Protein AF-0000000084823663 (afdb_homodimer)

Nearest PDB structures (foldseek):
  3p9w-assembly4_G  TM=9.740E-01  e=4.178E-11  Homo sapiens
  1wq9-assembly1_B  TM=9.070E-01  e=2.279E-10  Daboia russelii russelii
  1wq8-assembly1_A  TM=9.534E-01  e=4.905E-10  Vipera aspis aspis
  2gnn-assembly1_B  TM=9.114E-01  e=4.380E-09  Orf virus (strain NZ2)
  2c7w-assembly1_B  TM=8.909E-01  e=8.447E-09  Homo sapiens

Organism: Latimeria chalumnae (NCBI:txid7897)

pLDDT: mean 73.49, std 30.55, range [20.86, 98.94]

Solvent-accessible surface area (backbone atoms only — not comparable to full-atom values): 17070 Å² total; per-residue (Å²): 116,43,48,46,67,59,42,40,64,63,12,37,48,31,55,35,70,39,68,41,52,46,58,75,78,40,61,86,55,69,88,52,48,49,42,56,42,27,36,60,34,34,35,49,40,52,28,43,99,40,88,60,32,38,48,36,66,75,38,70,44,78,46,43,35,35,34,32,40,36,33,78,90,68,74,44,76,41,82,40,80,44,79,45,75,28,29,75,34,42,45,70,41,74,54,77,72,67,67,73,66,71,75,64,66,70,73,75,82,67,76,70,77,64,68,84,71,74,77,76,76,76,80,76,72,83,78,76,81,74,87,82,79,82,79,87,88,75,92,134,117,43,50,45,70,58,41,39,66,62,12,39,48,32,54,35,69,38,66,41,52,46,56,76,77,41,60,86,54,69,88,50,49,49,42,56,42,26,35,60,34,34,35,48,40,49,29,42,97,39,89,60,32,39,48,37,65,76,37,70,47,80,45,44,36,35,34,33,39,37,34,79,89,68,74,42,76,40,80,38,79,44,81,43,76,29,30,74,34,42,45,71,40,74,55,77,74,69,69,73,69,74,76,66,70,72,76,78,84,72,80,79,72,71,76,83,75,77,80,80,78,80,86,78,83,81,82,82,75,87,91,83,86,82,83,72,88,93,88,137

InterPro domains:
  IPR000072 PDGF/VEGF domain [PF00341] (13-92)
  IPR000072 PDGF/VEGF domain [PS50278] (1-97)
  IPR000072 PDGF/VEGF domain [SM00141] (11-94)
  IPR000072 PDGF/VEGF domain [cd00135] (11-95)
  IPR029034 Cystine-knot cytokine [G3DSA:2.10.90.10] (1-111)
  IPR029034 Cystine-knot cytokine [SSF57501] (1-96)
  IPR050507 Platelet-derived/Vascular endothelial growth factor [PTHR12025] (1-118)

Structure (mmCIF, N/CA/C/O backbone):
data_AF-0000000084823663-model_v1
#
loop_
_entity.id
_entity.type
_entity.pdbx_description
1 polymer 'Platelet-derived growth factor (PDGF) family profile domain-containing protein'
#
loop_
_atom_site.group_PDB
_atom_site.id
_atom_site.type_symbol
_atom_site.label_atom_id
_atom_site.label_alt_id
_atom_site.label_comp_id
_atom_site.label_asym_id
_atom_site.label_entity_id
_atom_site.label_seq_id
_atom_site.pdbx_PDB_ins_code
_atom_site.Cartn_x
_atom_site.Cartn_y
_atom_site.Cartn_z
_atom_site.occupancy
_atom_site.B_iso_or_equiv
_atom_site.auth_seq_id
_atom_site.auth_comp_id
_atom_site.auth_asym_id
_atom_site.auth_atom_id
_atom_site.pdbx_PDB_model_num
ATOM 1 N N . VAL A 1 1 ? 14.109 17.234 10.789 1 97.62 1 VAL A N 1
ATOM 2 C CA . VAL A 1 1 ? 12.797 17.5 10.203 1 97.62 1 VAL A CA 1
ATOM 3 C C . VAL A 1 1 ? 12.898 17.453 8.68 1 97.62 1 VAL A C 1
ATOM 5 O O . VAL A 1 1 ? 13.797 18.062 8.094 1 97.62 1 VAL A O 1
ATOM 8 N N . MET A 1 2 ? 12.102 16.703 8.078 1 98.31 2 MET A N 1
ATOM 9 C CA . MET A 1 2 ? 12.078 16.656 6.617 1 98.31 2 MET A CA 1
ATOM 10 C C . MET A 1 2 ? 11.367 17.891 6.059 1 98.31 2 MET A C 1
ATOM 12 O O . MET A 1 2 ? 10.195 18.125 6.363 1 98.31 2 MET A O 1
ATOM 16 N N . PRO A 1 3 ? 12.031 18.703 5.273 1 98.56 3 PRO A N 1
ATOM 17 C CA . PRO A 1 3 ? 11.414 19.922 4.762 1 98.56 3 PRO A CA 1
ATOM 18 C C . PRO A 1 3 ? 10.25 19.641 3.812 1 98.56 3 PRO A C 1
ATOM 20 O O . PRO A 1 3 ? 10.164 18.562 3.232 1 98.56 3 PRO A O 1
ATOM 23 N N . PHE A 1 4 ? 9.5 20.656 3.635 1 98 4 PHE A N 1
ATOM 24 C CA . PHE A 1 4 ? 8.273 20.547 2.861 1 98 4 PHE A CA 1
ATOM 25 C C . PHE A 1 4 ? 8.562 20.047 1.454 1 98 4 PHE A C 1
ATOM 27 O O . PHE A 1 4 ? 7.859 19.156 0.954 1 98 4 PHE A O 1
ATOM 34 N N . GLU A 1 5 ? 9.508 20.562 0.805 1 98.19 5 GLU A N 1
ATOM 35 C CA . GLU A 1 5 ? 9.805 20.188 -0.575 1 98.19 5 GLU A CA 1
ATOM 36 C C . GLU A 1 5 ? 10.133 18.703 -0.684 1 98.19 5 GLU A C 1
ATOM 38 O O . GLU A 1 5 ? 9.703 18.031 -1.622 1 98.19 5 GLU A O 1
ATOM 43 N N . GLU A 1 6 ? 10.906 18.234 0.242 1 98.75 6 GLU A N 1
ATOM 44 C CA . GLU A 1 6 ? 11.258 16.812 0.249 1 98.75 6 GLU A CA 1
ATOM 45 C C . GLU A 1 6 ? 10.031 15.945 0.508 1 98.75 6 GLU A C 1
ATOM 47 O O . GLU A 1 6 ? 9.852 14.906 -0.136 1 98.75 6 GLU A O 1
ATOM 52 N N . VAL A 1 7 ? 9.227 16.375 1.473 1 98.81 7 VAL A N 1
ATOM 53 C CA . VAL A 1 7 ? 7.996 15.656 1.768 1 98.81 7 VAL A CA 1
ATOM 54 C C . VAL A 1 7 ? 7.129 15.578 0.514 1 98.81 7 VAL A C 1
ATOM 56 O O . VAL A 1 7 ? 6.625 14.508 0.162 1 98.81 7 VAL A O 1
ATOM 59 N N . TRP A 1 8 ? 6.992 16.688 -0.183 1 98.38 8 TRP A N 1
ATOM 60 C CA . TRP A 1 8 ? 6.18 16.766 -1.394 1 98.38 8 TRP A CA 1
ATOM 61 C C . TRP A 1 8 ? 6.723 15.836 -2.477 1 98.38 8 TRP A C 1
ATOM 63 O O . TRP A 1 8 ? 5.98 15.039 -3.053 1 98.38 8 TRP A O 1
ATOM 73 N N . ASN A 1 9 ? 7.945 15.883 -2.689 1 98.62 9 ASN A N 1
ATOM 74 C CA . ASN A 1 9 ? 8.578 15.109 -3.758 1 98.62 9 ASN A CA 1
ATOM 75 C C . ASN A 1 9 ? 8.469 13.609 -3.51 1 98.62 9 ASN A C 1
ATOM 77 O O . ASN A 1 9 ? 8.258 12.836 -4.441 1 98.62 9 ASN A O 1
ATOM 81 N N . ARG A 1 10 ? 8.57 13.242 -2.318 1 98.75 10 ARG A N 1
ATOM 82 C CA . ARG A 1 10 ? 8.57 11.8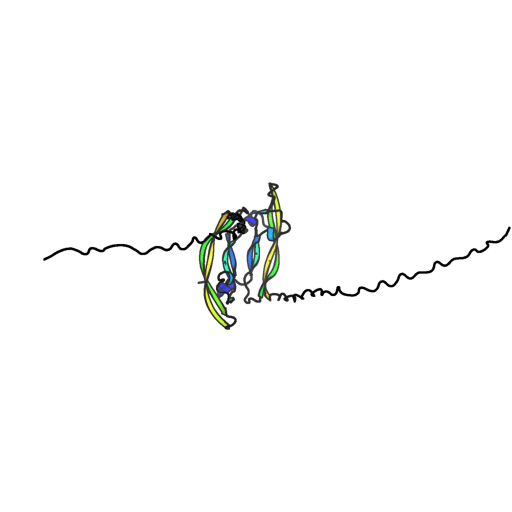2 -1.981 1 98.75 10 ARG A CA 1
ATOM 83 C C . ARG A 1 10 ? 7.164 11.242 -2.027 1 98.75 10 ARG A C 1
ATOM 85 O O . ARG A 1 10 ? 6.988 10.023 -2.107 1 98.75 10 ARG A O 1
ATOM 92 N N . SER A 1 11 ? 6.211 12.117 -1.926 1 98.88 11 SER A N 1
ATOM 93 C CA . SER A 1 11 ? 4.867 11.578 -1.754 1 98.88 11 SER A CA 1
ATOM 94 C C . SER A 1 11 ? 4.031 11.758 -3.018 1 98.88 11 SER A C 1
ATOM 96 O O . SER A 1 11 ? 2.941 11.195 -3.133 1 98.88 11 SER A O 1
ATOM 98 N N . TYR A 1 12 ? 4.59 12.414 -3.982 1 98.81 12 TYR A N 1
ATOM 99 C CA . TYR A 1 12 ? 3.838 12.727 -5.191 1 98.81 12 TYR A CA 1
ATOM 100 C C . TYR A 1 12 ? 3.594 11.477 -6.027 1 98.81 12 TYR A C 1
ATOM 102 O O . TYR A 1 12 ? 4.41 10.555 -6.027 1 98.81 12 TYR A O 1
ATOM 110 N N . CYS A 1 13 ? 2.506 11.469 -6.688 1 98.88 13 CYS A N 1
ATOM 111 C CA . CYS A 1 13 ? 2.027 10.406 -7.57 1 98.88 13 CYS A CA 1
ATOM 112 C C . CYS A 1 13 ? 3.162 9.867 -8.43 1 98.88 13 CYS A C 1
ATOM 114 O O . CYS A 1 13 ? 3.76 10.602 -9.219 1 98.88 13 CYS A O 1
ATOM 116 N N . ARG A 1 14 ? 3.4 8.523 -8.258 1 98.75 14 ARG A N 1
ATOM 117 C CA . ARG A 1 14 ? 4.445 7.863 -9.031 1 98.75 14 ARG A CA 1
ATOM 118 C C . ARG A 1 14 ? 4.305 6.348 -8.953 1 98.75 14 ARG A C 1
ATOM 120 O O . ARG A 1 14 ? 3.562 5.828 -8.117 1 98.75 14 ARG A O 1
ATOM 127 N N . SER A 1 15 ? 4.992 5.688 -9.836 1 98.81 15 SER A N 1
ATOM 128 C CA . SER A 1 15 ? 5.082 4.234 -9.75 1 98.81 15 SER A CA 1
ATOM 129 C C . SER A 1 15 ? 5.98 3.799 -8.594 1 98.81 15 SER A C 1
ATOM 131 O O . SER A 1 15 ? 7.148 4.188 -8.531 1 98.81 15 SER A O 1
ATOM 133 N N . ILE A 1 16 ? 5.457 3.059 -7.676 1 98.69 16 ILE A N 1
ATOM 134 C CA . ILE A 1 16 ? 6.223 2.666 -6.496 1 98.69 16 ILE A CA 1
ATOM 135 C C . ILE A 1 16 ? 6.051 1.171 -6.242 1 98.69 16 ILE A C 1
ATOM 137 O O . ILE A 1 16 ? 5.023 0.588 -6.605 1 98.69 16 ILE A O 1
ATOM 141 N N . GLU A 1 17 ? 7.082 0.587 -5.68 1 98.75 17 GLU A N 1
ATOM 142 C CA . GLU A 1 17 ? 6.977 -0.817 -5.293 1 98.75 17 GLU A CA 1
ATOM 143 C C . GLU A 1 17 ? 5.824 -1.036 -4.316 1 98.75 17 GLU A C 1
ATOM 145 O O . GLU A 1 17 ? 5.742 -0.357 -3.289 1 98.75 17 GLU A O 1
ATOM 150 N N . THR A 1 18 ? 4.98 -1.947 -4.652 1 98.75 18 THR A N 1
ATOM 151 C CA . THR A 1 18 ? 3.797 -2.262 -3.859 1 98.75 18 THR A CA 1
ATOM 152 C C . THR A 1 18 ? 3.617 -3.773 -3.732 1 98.75 18 THR A C 1
ATOM 154 O O . THR A 1 18 ? 3.734 -4.504 -4.719 1 98.75 18 THR A O 1
ATOM 157 N N . LEU A 1 19 ? 3.447 -4.203 -2.523 1 98.75 19 LEU A N 1
ATOM 158 C CA . LEU A 1 19 ? 3.172 -5.621 -2.316 1 98.75 19 LEU A CA 1
ATOM 159 C C . LEU A 1 19 ? 1.692 -5.922 -2.523 1 98.75 19 LEU A C 1
ATOM 161 O O . LEU A 1 19 ? 0.832 -5.273 -1.926 1 98.75 19 LEU A O 1
ATOM 165 N N . VAL A 1 20 ? 1.421 -6.91 -3.422 1 98.12 20 VAL A N 1
ATOM 166 C CA . VAL A 1 20 ? 0.053 -7.191 -3.848 1 98.12 20 VAL A CA 1
ATOM 167 C C . VAL A 1 20 ? -0.281 -8.656 -3.588 1 98.12 20 VAL A C 1
ATOM 169 O O . VAL A 1 20 ? 0.487 -9.547 -3.955 1 98.12 20 VAL A O 1
ATOM 172 N N . GLU A 1 21 ? -1.471 -8.898 -3.004 1 96.31 21 GLU A N 1
ATOM 173 C CA . GLU A 1 21 ? -1.907 -10.273 -2.781 1 96.31 21 GLU A CA 1
ATOM 174 C C . GLU A 1 21 ? -2.199 -10.977 -4.102 1 96.31 21 GLU A C 1
ATOM 176 O O . GLU A 1 21 ? -2.92 -10.445 -4.949 1 96.31 21 GLU A O 1
ATOM 181 N N . VAL A 1 22 ? -1.732 -12.195 -4.215 1 95.81 22 VAL A N 1
ATOM 182 C CA . VAL A 1 22 ? -1.919 -12.945 -5.457 1 95.81 22 VAL A CA 1
ATOM 183 C C . VAL A 1 22 ? -3.402 -13.242 -5.664 1 95.81 22 VAL A C 1
ATOM 185 O O . VAL A 1 22 ? -3.928 -13.078 -6.766 1 95.81 22 VAL A O 1
ATOM 188 N N . THR A 1 23 ? -4.035 -13.664 -4.574 1 92.19 23 THR A N 1
ATOM 189 C CA . THR A 1 23 ? -5.438 -14.047 -4.664 1 92.19 23 THR A CA 1
ATOM 190 C C . THR A 1 23 ? -6.297 -12.852 -5.09 1 92.19 23 THR A C 1
ATOM 192 O O . THR A 1 23 ? -7.348 -13.031 -5.711 1 92.19 23 THR A O 1
ATOM 195 N N . GLY A 1 24 ? -5.898 -11.68 -4.711 1 92.81 24 GLY A N 1
ATOM 196 C CA . GLY A 1 24 ? -6.605 -10.484 -5.148 1 92.81 24 GLY A CA 1
ATOM 197 C C . GLY A 1 24 ? -6.477 -10.227 -6.637 1 92.81 24 GLY A C 1
ATOM 198 O O . GLY A 1 24 ? -7.367 -9.625 -7.246 1 92.81 24 GLY A O 1
ATOM 199 N N . GLU A 1 25 ? -5.402 -10.633 -7.211 1 94.5 25 GLU A N 1
ATOM 200 C CA . GLU A 1 25 ? -5.148 -10.461 -8.641 1 94.5 25 GLU A CA 1
ATOM 201 C C . GLU A 1 25 ? -5.832 -11.547 -9.461 1 94.5 25 GLU A C 1
ATOM 203 O O . GLU A 1 25 ? -6.062 -11.383 -10.656 1 94.5 25 GLU A O 1
ATOM 208 N N . TYR A 1 26 ? -6.152 -12.617 -8.766 1 91.69 26 TYR A N 1
ATOM 209 C CA . TYR A 1 26 ? -6.789 -13.766 -9.406 1 91.69 26 TYR A CA 1
ATOM 210 C C . TYR A 1 26 ? -7.953 -14.281 -8.57 1 91.69 26 TYR A C 1
ATOM 212 O O . TYR A 1 26 ? -7.902 -15.398 -8.055 1 91.69 26 TYR A O 1
ATOM 220 N N . PRO A 1 27 ? -9.008 -13.531 -8.516 1 85.25 27 PRO A N 1
ATOM 221 C CA . PRO A 1 27 ? -10.109 -13.859 -7.609 1 85.25 27 PRO A CA 1
ATOM 222 C C . PRO A 1 27 ? -10.812 -15.164 -7.984 1 85.25 27 PRO A C 1
ATOM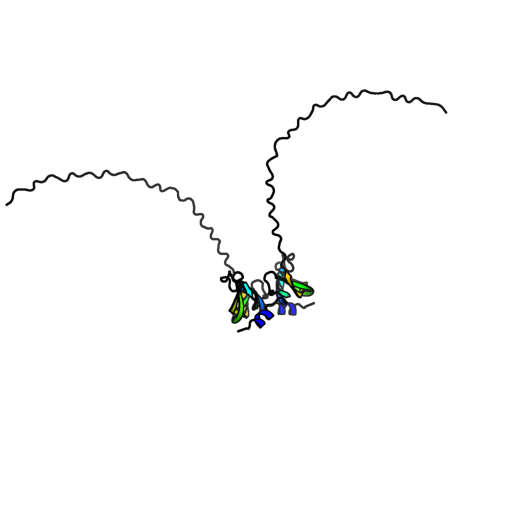 224 O O . PRO A 1 27 ? -11.422 -15.812 -7.125 1 85.25 27 PRO A O 1
ATOM 227 N N . ALA A 1 28 ? -10.875 -15.508 -9.117 1 76.88 28 ALA A N 1
ATOM 228 C CA . ALA A 1 28 ? -11.57 -16.719 -9.562 1 76.88 28 ALA A CA 1
ATOM 229 C C . ALA A 1 28 ? -10.828 -17.969 -9.117 1 76.88 28 ALA A C 1
ATOM 231 O O . ALA A 1 28 ? -11.398 -19.062 -9.094 1 76.88 28 ALA A O 1
ATOM 232 N N . GLU A 1 29 ? -9.68 -17.812 -8.719 1 64.06 29 GLU A N 1
ATOM 233 C CA . GLU A 1 29 ? -8.867 -18.953 -8.312 1 64.06 29 GLU A CA 1
ATOM 234 C C . GLU A 1 29 ? -9.031 -19.25 -6.824 1 64.06 29 GLU A C 1
ATOM 236 O O . GLU A 1 29 ? -8.078 -19.656 -6.152 1 64.06 29 GLU A O 1
ATOM 241 N N . SER A 1 30 ? -10.359 -19.188 -6.254 1 62.12 30 SER A N 1
ATOM 242 C CA . SER A 1 30 ? -10.742 -19.094 -4.852 1 62.12 30 SER A CA 1
ATOM 243 C C . SER A 1 30 ? -10.219 -20.281 -4.055 1 62.12 30 SER A C 1
ATOM 245 O O . SER A 1 30 ? -9.867 -20.156 -2.881 1 62.12 30 SER A O 1
ATOM 247 N N . ALA A 1 31 ? -10.047 -21.422 -4.738 1 64.62 31 ALA A N 1
ATOM 248 C CA . ALA A 1 31 ? -9.852 -22.562 -3.848 1 64.62 31 ALA A CA 1
ATOM 249 C C . ALA A 1 31 ? -8.367 -22.797 -3.562 1 64.62 31 ALA A C 1
ATOM 251 O O . ALA A 1 31 ? -8.008 -23.703 -2.812 1 64.62 31 ALA A O 1
ATOM 252 N N . HIS A 1 32 ? -7.52 -21.781 -3.994 1 75 32 HIS A N 1
ATOM 253 C CA . HIS A 1 32 ? -6.109 -22.141 -3.863 1 75 32 HIS A CA 1
ATOM 254 C C . HIS A 1 32 ? -5.34 -21.062 -3.109 1 75 32 HIS A C 1
ATOM 256 O O . HIS A 1 32 ? -5.727 -19.891 -3.117 1 75 32 HIS A O 1
ATOM 262 N N . VAL A 1 33 ? -4.367 -21.609 -2.348 1 87.56 33 VAL A N 1
ATOM 263 C CA . VAL A 1 33 ? -3.383 -20.75 -1.711 1 87.56 33 VAL A CA 1
ATOM 264 C C . VAL A 1 33 ? -2.123 -20.672 -2.572 1 87.56 33 VAL A C 1
ATOM 266 O O . VAL A 1 33 ? -1.772 -21.641 -3.25 1 87.56 33 VAL A O 1
ATOM 269 N N . PHE A 1 34 ? -1.466 -19.625 -2.578 1 92 34 PHE A N 1
ATOM 270 C CA . PHE A 1 34 ? -0.242 -19.453 -3.354 1 92 34 PHE A CA 1
ATOM 271 C C . PHE A 1 34 ? 0.943 -19.172 -2.439 1 92 34 PHE A C 1
ATOM 273 O O . PHE A 1 34 ? 0.779 -18.594 -1.359 1 92 34 PHE A O 1
ATOM 280 N N . SER A 1 35 ? 2.051 -19.688 -3.008 1 93.94 35 SER A N 1
ATOM 281 C CA . SER A 1 35 ? 3.318 -19.328 -2.383 1 93.94 35 SER A CA 1
ATOM 282 C C . SER A 1 35 ? 4.246 -18.625 -3.375 1 93.94 35 SER A C 1
ATOM 284 O O . SER A 1 35 ? 4.637 -19.219 -4.387 1 93.94 35 SER A O 1
ATOM 286 N N . PRO A 1 36 ? 4.82 -17.469 -3.006 1 96.75 36 PRO A N 1
ATOM 287 C CA . PRO A 1 36 ? 4.309 -16.609 -1.931 1 96.75 36 PRO A CA 1
ATOM 288 C C . PRO A 1 36 ? 2.863 -16.188 -2.156 1 96.75 36 PRO A C 1
ATOM 290 O O . PRO A 1 36 ? 2.332 -16.344 -3.258 1 96.75 36 PRO A O 1
ATOM 293 N N . SER A 1 37 ? 2.195 -15.703 -1.062 1 95.75 37 SER A N 1
ATOM 294 C CA . SER A 1 37 ? 0.799 -15.297 -1.17 1 95.75 37 SER A CA 1
ATOM 295 C C . SER A 1 37 ? 0.676 -13.883 -1.729 1 95.75 37 SER A C 1
ATOM 297 O O . SER A 1 37 ? -0.426 -13.43 -2.037 1 95.75 37 SER A O 1
ATOM 299 N N . CYS A 1 38 ? 1.779 -13.156 -1.79 1 98 38 CYS A N 1
ATOM 300 C CA . CYS A 1 38 ? 1.809 -11.82 -2.391 1 98 38 CYS A CA 1
ATOM 301 C C . CYS A 1 38 ? 3.008 -11.672 -3.316 1 98 38 CYS A C 1
ATOM 303 O O . CYS A 1 38 ? 3.902 -12.516 -3.328 1 98 38 CYS A O 1
ATOM 305 N N . VAL A 1 39 ? 2.992 -10.617 -4.129 1 98.75 39 VAL A N 1
ATOM 306 C CA . VAL A 1 39 ? 4.102 -10.336 -5.035 1 98.75 39 VAL A CA 1
ATOM 307 C C . VAL A 1 39 ? 4.414 -8.844 -5.02 1 98.75 39 VAL A C 1
ATOM 309 O O . VAL A 1 39 ? 3.557 -8.023 -4.68 1 98.75 39 VAL A O 1
ATOM 312 N N . SER A 1 40 ? 5.605 -8.531 -5.371 1 98.81 40 SER A N 1
ATOM 313 C CA . SER A 1 40 ? 6.062 -7.152 -5.48 1 98.81 40 SER A CA 1
ATOM 314 C C . SER A 1 40 ? 5.891 -6.621 -6.898 1 98.81 40 SER A C 1
ATOM 316 O O . SER A 1 40 ? 6.449 -7.18 -7.848 1 98.81 40 SER A O 1
ATOM 318 N N . LEU A 1 41 ? 5.129 -5.605 -7.016 1 98.88 41 LEU A N 1
ATOM 319 C CA . LEU A 1 41 ? 4.871 -4.984 -8.305 1 98.88 41 LEU A CA 1
ATOM 320 C C . LEU A 1 41 ? 5.039 -3.469 -8.219 1 98.88 41 LEU A C 1
ATOM 322 O O . LEU A 1 41 ? 4.848 -2.879 -7.156 1 98.88 41 LEU A O 1
ATOM 326 N N . ARG A 1 42 ? 5.395 -2.91 -9.305 1 98.88 42 ARG A N 1
ATOM 327 C CA . ARG A 1 42 ? 5.348 -1.453 -9.367 1 98.88 42 ARG A CA 1
ATOM 328 C C . ARG A 1 42 ? 3.947 -0.967 -9.734 1 98.88 42 ARG A C 1
ATOM 330 O O . ARG A 1 42 ? 3.406 -1.344 -10.773 1 98.88 42 ARG A O 1
ATOM 337 N N . ARG A 1 43 ? 3.35 -0.161 -8.852 1 98.88 43 ARG A N 1
ATOM 338 C CA . ARG A 1 43 ? 2.006 0.372 -9.047 1 98.88 43 ARG A CA 1
ATOM 339 C C . ARG A 1 43 ? 1.954 1.86 -8.711 1 98.88 43 ARG A C 1
ATOM 341 O O . ARG A 1 43 ? 2.664 2.328 -7.824 1 98.88 43 ARG A O 1
ATOM 348 N N . CYS A 1 44 ? 1.113 2.547 -9.461 1 98.94 44 CYS A N 1
ATOM 349 C CA . CYS A 1 44 ? 0.921 3.965 -9.18 1 98.94 44 CYS A CA 1
ATOM 350 C C . CYS A 1 44 ? 0.328 4.172 -7.789 1 98.94 44 CYS A C 1
ATOM 352 O O . CYS A 1 44 ? -0.688 3.562 -7.449 1 98.94 44 CYS A O 1
ATOM 354 N N . ASN A 1 45 ? 0.966 5.016 -7.02 1 98.62 45 ASN A N 1
ATOM 355 C CA . ASN A 1 45 ? 0.532 5.406 -5.684 1 98.62 45 ASN A CA 1
ATOM 356 C C . ASN A 1 45 ? 0.961 6.836 -5.352 1 98.62 45 ASN A C 1
ATOM 358 O O . ASN A 1 45 ? 1.605 7.5 -6.164 1 98.62 45 ASN A O 1
ATOM 362 N N . GLY A 1 46 ? 0.538 7.281 -4.188 1 98.56 46 GLY A N 1
ATOM 363 C CA . GLY A 1 46 ? 0.835 8.648 -3.781 1 98.56 46 GLY A CA 1
ATOM 364 C C . GLY A 1 46 ? -0.324 9.602 -4 1 98.56 46 GLY A C 1
ATOM 365 O O . GLY A 1 46 ? -1.459 9.164 -4.207 1 98.56 46 GLY A O 1
ATOM 366 N N . CYS A 1 47 ? 0.045 10.898 -3.814 1 98.38 47 CYS A N 1
ATOM 367 C CA . CYS A 1 47 ? -1.021 11.891 -3.871 1 98.38 47 CYS A CA 1
ATOM 368 C C . CYS A 1 47 ? -0.698 12.977 -4.891 1 98.38 47 CYS A C 1
ATOM 370 O O . CYS A 1 47 ? 0.436 13.078 -5.359 1 98.38 47 CYS A O 1
ATOM 372 N N . CYS A 1 48 ? -1.809 13.617 -5.27 1 97.94 48 CYS A N 1
ATOM 373 C CA . CYS A 1 48 ? -1.699 14.703 -6.23 1 97.94 48 CYS A CA 1
ATOM 374 C C . CYS A 1 48 ? -1.755 16.062 -5.531 1 97.94 48 CYS A C 1
ATOM 376 O O . CYS A 1 48 ? -1.877 16.125 -4.309 1 97.94 48 CYS A O 1
ATOM 378 N N . GLY A 1 49 ? -1.549 17.125 -6.227 1 94 49 GLY A N 1
ATOM 379 C CA . GLY A 1 49 ? -1.528 18.469 -5.648 1 94 49 GLY A CA 1
ATOM 380 C C . GLY A 1 49 ? -2.906 18.969 -5.273 1 94 49 GLY A C 1
ATOM 381 O O . GLY A 1 49 ? -3.033 19.938 -4.516 1 94 49 GLY A O 1
ATOM 382 N N . ASP A 1 50 ? -3.822 18.25 -5.801 1 88.75 50 ASP A N 1
ATOM 383 C CA . ASP A 1 50 ? -5.223 18.609 -5.594 1 88.75 50 ASP A CA 1
ATOM 384 C C . ASP A 1 50 ? -6.059 17.375 -5.258 1 88.75 50 ASP A C 1
ATOM 386 O O . ASP A 1 50 ? -5.902 16.328 -5.887 1 88.75 50 ASP A O 1
ATOM 390 N N . GLU A 1 51 ? -6.918 17.547 -4.277 1 87.12 51 GLU A N 1
ATOM 391 C CA . GLU A 1 51 ? -7.754 16.422 -3.867 1 87.12 51 GLU A CA 1
ATOM 392 C C . GLU A 1 51 ? -8.695 15.984 -4.992 1 87.12 51 GLU A C 1
ATOM 394 O O . GLU A 1 51 ? -9.203 14.867 -4.984 1 87.12 51 GLU A O 1
ATOM 399 N N . LYS A 1 52 ? -8.93 16.875 -5.898 1 92.19 52 LYS A N 1
ATOM 400 C CA . LYS A 1 52 ? -9.82 16.578 -7.016 1 92.19 52 LYS A CA 1
ATOM 401 C C . LYS A 1 52 ? -9.133 15.695 -8.047 1 92.19 52 LYS A C 1
ATOM 403 O O . LYS A 1 52 ? -9.773 15.211 -8.992 1 92.19 52 LYS A O 1
ATOM 408 N N . LEU A 1 53 ? -7.918 15.562 -7.848 1 96.88 53 LEU A N 1
ATOM 409 C CA . LEU A 1 53 ? -7.148 14.734 -8.773 1 96.88 53 LEU A CA 1
ATOM 410 C C . LEU A 1 53 ? -6.883 13.359 -8.18 1 96.88 53 LEU A C 1
ATOM 412 O O . LEU A 1 53 ? -6.859 13.195 -6.957 1 96.88 53 LEU A O 1
ATOM 416 N N . GLU A 1 54 ? -6.719 12.383 -9 1 97.75 54 GLU A N 1
ATOM 417 C CA . GLU A 1 54 ? -6.344 11.031 -8.594 1 97.75 54 GLU A CA 1
ATOM 418 C C . GLU A 1 54 ? -5.113 10.547 -9.359 1 97.75 54 GLU A C 1
ATOM 420 O O . GLU A 1 54 ? -4.918 10.906 -10.523 1 97.75 54 GLU A O 1
ATOM 425 N N . CYS A 1 55 ? -4.316 9.797 -8.695 1 98.69 55 CYS A N 1
ATOM 426 C CA . CYS A 1 55 ? -3.109 9.211 -9.266 1 98.69 55 CYS A CA 1
ATOM 427 C C . CYS A 1 55 ? -3.438 7.941 -10.047 1 98.69 55 CYS A C 1
ATOM 429 O O . CYS A 1 55 ? -3.9 6.957 -9.477 1 98.69 55 CYS A O 1
ATOM 431 N N . VAL A 1 56 ? -3.137 7.91 -11.398 1 98.62 56 VAL A N 1
ATOM 432 C CA . VAL A 1 56 ? -3.57 6.793 -12.227 1 98.62 56 VAL A CA 1
ATOM 433 C C . VAL A 1 56 ? -2.441 6.387 -13.172 1 98.62 56 VAL A C 1
ATOM 435 O O . VAL A 1 56 ? -1.576 7.199 -13.5 1 98.62 56 VAL A O 1
ATOM 438 N N . PRO A 1 57 ? -2.475 5.09 -13.633 1 98.62 57 PRO A N 1
ATOM 439 C CA . PRO A 1 57 ? -1.452 4.66 -14.586 1 98.62 57 PRO A CA 1
ATOM 440 C C . PRO A 1 57 ? -1.688 5.211 -15.992 1 98.62 57 PRO A C 1
ATOM 442 O O . PRO A 1 57 ? -2.836 5.312 -16.438 1 98.62 57 PRO A O 1
ATOM 445 N N . MET A 1 58 ? -0.671 5.57 -16.609 1 98.38 58 MET A N 1
ATOM 446 C CA . MET A 1 58 ? -0.711 5.984 -18.016 1 98.38 58 MET A CA 1
ATOM 447 C C . MET A 1 58 ? -0.226 4.863 -18.922 1 98.38 58 MET A C 1
ATOM 449 O O . MET A 1 58 ? -0.644 4.773 -20.078 1 98.38 58 MET A O 1
ATOM 453 N N . ARG A 1 59 ? 0.735 4.129 -18.453 1 98.5 59 ARG A N 1
ATOM 454 C CA . ARG A 1 59 ? 1.309 2.996 -19.188 1 98.5 59 ARG A CA 1
ATOM 455 C C . ARG A 1 59 ? 1.489 1.796 -18.266 1 98.5 59 ARG A C 1
ATOM 457 O O . ARG A 1 59 ? 1.854 1.951 -17.094 1 98.5 59 ARG A O 1
ATOM 464 N N . THR A 1 60 ? 1.164 0.723 -18.812 1 98.62 60 THR A N 1
ATOM 465 C CA . THR A 1 60 ? 1.323 -0.505 -18.031 1 98.62 60 THR A CA 1
ATOM 466 C C . THR A 1 60 ? 2.145 -1.53 -18.812 1 98.62 60 THR A C 1
ATOM 468 O O . THR A 1 60 ? 2.352 -1.38 -20.016 1 98.62 60 THR A O 1
ATOM 471 N N . ARG A 1 61 ? 2.705 -2.463 -18.141 1 98.56 61 ARG A N 1
ATOM 472 C CA . ARG A 1 61 ? 3.408 -3.596 -18.734 1 98.56 61 ARG A CA 1
ATOM 473 C C . ARG A 1 61 ? 3.125 -4.883 -17.969 1 98.56 61 ARG A C 1
ATOM 475 O O . ARG A 1 61 ? 2.818 -4.84 -16.766 1 98.56 61 ARG A O 1
ATOM 482 N N . SER A 1 62 ? 3.268 -5.992 -18.688 1 98.69 62 SER A N 1
ATOM 483 C CA . SER A 1 62 ? 3.057 -7.293 -18.062 1 98.69 62 SER A CA 1
ATOM 484 C C . SER A 1 62 ? 4.371 -7.902 -17.594 1 98.69 62 SER A C 1
ATOM 486 O O . SER A 1 62 ? 5.402 -7.75 -18.25 1 98.69 62 SER A O 1
ATOM 488 N N . VAL A 1 63 ? 4.312 -8.57 -16.5 1 98.69 63 VAL A N 1
ATOM 489 C CA . VAL A 1 63 ? 5.441 -9.336 -15.977 1 98.69 63 VAL A CA 1
ATOM 490 C C . VAL A 1 63 ? 4.984 -10.75 -15.633 1 98.69 63 VAL A C 1
ATOM 492 O O . VAL A 1 63 ? 3.855 -10.953 -15.188 1 98.69 63 VAL A O 1
ATOM 495 N N . ILE A 1 64 ? 5.855 -11.672 -15.891 1 98.75 64 ILE A N 1
ATOM 496 C CA . ILE A 1 64 ? 5.543 -13.062 -15.57 1 98.75 64 ILE A CA 1
ATOM 497 C C . ILE A 1 64 ? 6.379 -13.523 -14.383 1 98.75 64 ILE A C 1
ATOM 499 O O . ILE A 1 64 ? 7.586 -13.281 -14.328 1 98.75 64 ILE A O 1
ATOM 503 N N . MET A 1 65 ? 5.746 -14.164 -13.438 1 98.62 65 MET A N 1
ATOM 504 C CA . MET A 1 65 ? 6.402 -14.602 -12.211 1 98.62 65 MET A CA 1
ATOM 505 C C . MET A 1 65 ? 6.082 -16.062 -11.914 1 98.62 65 MET A C 1
ATOM 507 O O . MET A 1 65 ? 4.98 -16.531 -12.211 1 98.62 65 MET A O 1
ATOM 511 N N . GLN A 1 66 ? 7.109 -16.734 -11.359 1 98.38 66 GLN A N 1
ATOM 512 C CA . GLN A 1 66 ? 6.883 -18.109 -10.906 1 98.38 66 GLN A CA 1
ATOM 513 C C . GLN A 1 66 ? 6.344 -18.125 -9.484 1 98.38 66 GLN A C 1
ATOM 515 O O . GLN A 1 66 ? 6.898 -17.484 -8.594 1 98.38 66 GLN A O 1
ATOM 520 N N . VAL A 1 67 ? 5.297 -18.922 -9.336 1 96.5 67 VAL A N 1
ATOM 521 C CA . VAL A 1 67 ? 4.723 -19.141 -8.008 1 96.5 67 VAL A CA 1
ATOM 522 C C . VAL A 1 67 ? 4.395 -20.609 -7.828 1 96.5 67 VAL A C 1
ATOM 524 O O . VAL A 1 67 ? 4.465 -21.391 -8.781 1 96.5 67 VAL A O 1
ATOM 527 N N . ILE A 1 68 ? 4.137 -21 -6.555 1 93.88 68 ILE A N 1
ATOM 528 C CA . ILE A 1 68 ? 3.707 -22.359 -6.254 1 93.88 68 ILE A CA 1
ATOM 529 C C . ILE A 1 68 ? 2.248 -22.359 -5.809 1 93.88 68 ILE A C 1
ATOM 531 O O . ILE A 1 68 ? 1.88 -21.625 -4.883 1 93.88 68 ILE A O 1
ATOM 535 N N . ARG A 1 69 ? 1.489 -23.078 -6.539 1 90.69 69 ARG A N 1
ATOM 536 C CA . ARG A 1 69 ? 0.112 -23.312 -6.117 1 90.69 69 ARG A CA 1
ATOM 537 C C . ARG A 1 69 ? 0.032 -24.469 -5.121 1 90.69 69 ARG A C 1
ATOM 539 O O . ARG A 1 69 ? 0.571 -25.547 -5.367 1 90.69 69 ARG A O 1
ATOM 546 N N . ILE A 1 70 ? -0.609 -24.109 -4.035 1 86 70 ILE A N 1
ATOM 547 C CA . ILE A 1 70 ? -0.708 -25.109 -2.99 1 86 70 ILE A CA 1
ATOM 548 C C . ILE A 1 70 ? -2.168 -25.531 -2.805 1 86 70 ILE A C 1
ATOM 550 O O . ILE A 1 70 ? -3.043 -24.672 -2.641 1 86 70 ILE A O 1
ATOM 554 N N . SER A 1 71 ? -2.438 -26.75 -3.033 1 79.25 71 SER A N 1
ATOM 555 C CA . SER A 1 71 ? -3.738 -27.328 -2.689 1 79.25 71 SER A CA 1
ATOM 556 C C . SER A 1 71 ? -3.711 -27.969 -1.309 1 79.25 71 SER A C 1
ATOM 558 O O . SER A 1 71 ? -3.123 -29.031 -1.129 1 79.25 71 SER A O 1
ATOM 560 N N . PRO A 1 72 ? -4.211 -27.266 -0.401 1 68.75 72 PRO A N 1
ATOM 561 C CA . PRO A 1 72 ? -4.102 -27.812 0.954 1 68.75 72 PRO A CA 1
ATOM 562 C C . PRO A 1 72 ? -4.727 -29.203 1.083 1 68.75 72 PRO A C 1
ATOM 564 O O . PRO A 1 72 ? -4.203 -30.047 1.803 1 68.75 72 PRO A O 1
ATOM 567 N N . THR A 1 73 ? -5.723 -29.328 0.5 1 67.69 73 THR A N 1
ATOM 568 C CA . THR A 1 73 ? -6.43 -30.594 0.628 1 67.69 73 THR A CA 1
ATOM 569 C C . THR A 1 73 ? -5.668 -31.703 -0.071 1 67.69 73 THR A C 1
ATOM 571 O O . THR A 1 73 ? -5.605 -32.844 0.43 1 67.69 73 THR A O 1
ATOM 574 N N . GLU A 1 74 ? -5.055 -31.328 -1.059 1 65.25 74 GLU A N 1
ATOM 575 C CA . GLU A 1 74 ? -4.465 -32.375 -1.885 1 65.25 74 GLU A CA 1
ATOM 576 C C . GLU A 1 74 ? -2.973 -32.531 -1.604 1 65.25 74 GLU A C 1
ATOM 578 O O . GLU A 1 74 ? -2.357 -33.5 -2.014 1 65.25 74 GLU A O 1
ATOM 583 N N . GLU A 1 75 ? -2.459 -31.703 -0.783 1 66.88 75 GLU A N 1
ATOM 584 C CA . GLU A 1 75 ? -1.026 -31.703 -0.498 1 66.88 75 GLU A CA 1
ATOM 585 C C . GLU A 1 75 ? -0.208 -31.703 -1.786 1 66.88 75 GLU A C 1
ATOM 587 O O . GLU A 1 75 ? 0.76 -32.438 -1.917 1 66.88 75 GLU A O 1
ATOM 592 N N . VAL A 1 76 ? -0.82 -31.266 -2.803 1 72.44 76 VAL A N 1
ATOM 593 C CA . VAL A 1 76 ? -0.148 -31.156 -4.094 1 72.44 76 VAL A CA 1
ATOM 594 C C . VAL A 1 76 ? 0.326 -29.719 -4.309 1 72.44 76 VAL A C 1
ATOM 596 O O . VAL A 1 76 ? -0.38 -28.766 -3.965 1 72.44 76 VAL A O 1
ATOM 599 N N . THR A 1 77 ? 1.593 -29.656 -4.617 1 80.81 77 THR A N 1
ATOM 600 C CA . THR A 1 77 ? 2.164 -28.359 -4.996 1 80.81 77 THR A CA 1
ATOM 601 C C . THR A 1 77 ? 2.461 -28.328 -6.492 1 80.81 77 THR A C 1
ATOM 603 O O . THR A 1 77 ? 2.836 -29.344 -7.082 1 80.81 77 THR A O 1
ATOM 606 N N . GLN A 1 78 ? 1.997 -27.219 -7.141 1 88.31 78 GLN A N 1
ATOM 607 C CA . GLN A 1 78 ? 2.273 -27.016 -8.562 1 88.31 78 GLN A CA 1
ATOM 608 C C . GLN A 1 78 ? 2.951 -25.672 -8.805 1 88.31 78 GLN A C 1
ATOM 610 O O . GLN A 1 78 ? 2.471 -24.641 -8.344 1 88.31 78 GLN A O 1
ATOM 615 N N . GLN A 1 79 ? 4.086 -25.797 -9.461 1 92.69 79 GLN A N 1
ATOM 616 C CA . GLN A 1 79 ? 4.723 -24.562 -9.898 1 92.69 79 GLN A CA 1
ATOM 617 C C . GLN A 1 79 ? 3.957 -23.922 -11.055 1 92.69 79 GLN A C 1
ATOM 619 O O . GLN A 1 79 ? 3.613 -24.609 -12.023 1 92.69 79 GLN A O 1
ATOM 624 N N . GLU A 1 80 ? 3.688 -22.672 -10.883 1 93.19 80 GLU A N 1
ATOM 625 C CA . GLU A 1 80 ? 2.898 -21.969 -11.891 1 93.19 80 GLU A CA 1
ATOM 626 C C . GLU A 1 80 ? 3.561 -20.656 -12.281 1 93.19 80 GLU A C 1
ATOM 628 O O . GLU A 1 80 ? 4.184 -19.984 -11.445 1 93.19 80 GLU A O 1
ATOM 633 N N . GLU A 1 81 ? 3.412 -20.375 -13.594 1 97 81 GLU A N 1
ATOM 634 C CA . GLU A 1 81 ? 3.801 -19.047 -14.078 1 97 81 GLU A CA 1
ATOM 635 C C . GLU A 1 81 ? 2.586 -18.125 -14.219 1 97 81 GLU A C 1
ATOM 637 O O . GLU A 1 81 ? 1.648 -18.438 -14.953 1 97 81 GLU A O 1
ATOM 642 N N . MET A 1 82 ? 2.604 -17.031 -13.523 1 96.25 82 MET A N 1
ATOM 643 C CA . MET A 1 82 ? 1.468 -16.109 -13.516 1 96.25 82 MET A CA 1
ATOM 644 C C . MET A 1 82 ? 1.859 -14.766 -14.102 1 96.25 82 MET 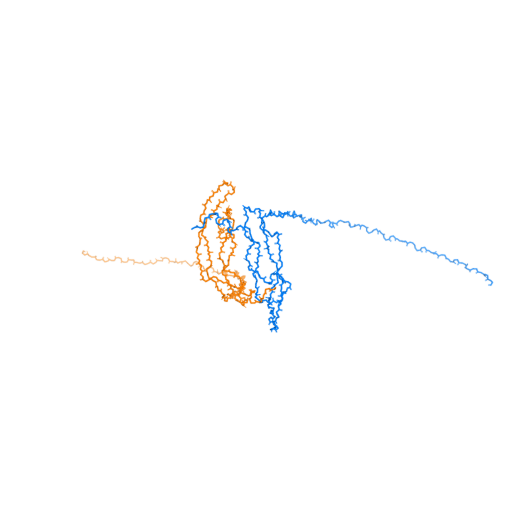A C 1
ATOM 646 O O . MET A 1 82 ? 3.008 -14.336 -13.969 1 96.25 82 MET A O 1
ATOM 650 N N . THR A 1 83 ? 0.86 -14.117 -14.719 1 98.19 83 THR A N 1
ATOM 651 C CA . THR A 1 83 ? 1.083 -12.805 -15.32 1 98.19 83 THR A CA 1
ATOM 652 C C . THR A 1 83 ? 0.511 -11.703 -14.43 1 98.19 83 THR A C 1
ATOM 654 O O . THR A 1 83 ? -0.629 -11.797 -13.977 1 98.19 83 THR A O 1
ATOM 657 N N . PHE A 1 84 ? 1.32 -10.695 -14.18 1 98.56 84 PHE A N 1
ATOM 658 C CA . PHE A 1 84 ? 0.881 -9.539 -13.406 1 98.56 84 PHE A CA 1
ATOM 659 C C . PHE A 1 84 ? 1.1 -8.25 -14.188 1 98.56 84 PHE A C 1
ATOM 661 O O . PHE A 1 84 ? 1.837 -8.234 -15.18 1 98.56 84 PHE A O 1
ATOM 668 N N . THR A 1 85 ? 0.44 -7.234 -13.711 1 98.69 85 THR A N 1
ATOM 669 C CA . THR A 1 85 ? 0.53 -5.938 -14.367 1 98.69 85 THR A CA 1
ATOM 670 C C . THR A 1 85 ? 1.334 -4.953 -13.523 1 98.69 85 THR A C 1
ATOM 672 O O . THR A 1 85 ? 1.058 -4.777 -12.336 1 98.69 85 THR A O 1
ATOM 675 N N . GLU A 1 86 ? 2.334 -4.375 -14.203 1 98.81 86 GLU A N 1
ATOM 676 C CA . GLU A 1 86 ? 3.062 -3.273 -13.578 1 98.81 86 GLU A CA 1
ATOM 677 C C . GLU A 1 86 ? 2.73 -1.944 -14.25 1 98.81 86 GLU A C 1
ATOM 679 O O . GLU A 1 86 ? 2.373 -1.91 -15.43 1 98.81 86 GLU A O 1
ATOM 684 N N . HIS A 1 87 ? 2.76 -0.925 -13.453 1 98.81 87 HIS A N 1
ATOM 685 C CA . HIS A 1 87 ? 2.549 0.428 -13.953 1 98.81 87 HIS A CA 1
ATOM 686 C C . HIS A 1 87 ? 3.877 1.116 -14.258 1 98.81 87 HIS A C 1
ATOM 688 O O . HIS A 1 87 ? 4.734 1.229 -13.383 1 98.81 87 HIS A O 1
ATOM 694 N N . SER A 1 88 ? 4.039 1.62 -15.445 1 98.5 88 SER A N 1
ATOM 695 C CA . SER A 1 88 ? 5.328 2.156 -15.867 1 98.5 88 SER A CA 1
ATOM 696 C C . SER A 1 88 ? 5.379 3.672 -15.695 1 98.5 88 SER A C 1
ATOM 698 O O . SER A 1 88 ? 6.457 4.246 -15.539 1 98.5 88 SER A O 1
ATOM 700 N N . ASN A 1 89 ? 4.18 4.242 -15.914 1 98.38 89 ASN A N 1
ATOM 701 C CA . ASN A 1 89 ? 4.031 5.688 -15.766 1 98.38 89 ASN A CA 1
ATOM 702 C C . ASN A 1 89 ? 2.697 6.051 -15.117 1 98.38 89 ASN A C 1
ATOM 704 O O . ASN A 1 89 ? 1.703 5.344 -15.297 1 98.38 89 ASN A O 1
ATOM 708 N N . CYS A 1 90 ? 2.797 7.078 -14.344 1 98.81 90 CYS A N 1
ATOM 709 C CA . CYS A 1 90 ? 1.604 7.52 -13.633 1 98.81 90 CYS A CA 1
ATOM 710 C C . CYS A 1 90 ? 1.339 9 -13.875 1 98.81 90 CYS A C 1
ATOM 712 O O . CYS A 1 90 ? 2.244 9.742 -14.258 1 98.81 90 CYS A O 1
ATOM 714 N N . TRP A 1 91 ? 0.098 9.344 -13.68 1 98.25 91 TRP A N 1
ATOM 715 C CA . TRP A 1 91 ? -0.248 10.758 -13.812 1 98.25 91 TRP A CA 1
ATOM 716 C C . TRP A 1 91 ? -1.491 11.094 -12.992 1 98.25 91 TRP A C 1
ATOM 718 O O . TRP A 1 91 ? -2.246 10.195 -12.609 1 98.25 91 TRP A O 1
ATOM 728 N N . CYS A 1 92 ? -1.592 12.391 -12.617 1 98.44 92 CYS A N 1
ATOM 729 C CA . CYS A 1 92 ? -2.744 12.898 -11.883 1 98.44 92 CYS A CA 1
ATOM 730 C C . CYS A 1 92 ? -3.822 13.398 -12.836 1 98.44 92 CYS A C 1
ATOM 732 O O . CYS A 1 92 ? -3.576 14.305 -13.633 1 98.44 92 CYS A O 1
ATOM 734 N N . ARG A 1 93 ? -4.906 12.836 -12.727 1 97.56 93 ARG A N 1
ATOM 735 C CA . ARG A 1 93 ? -6.035 13.227 -13.562 1 97.56 93 ARG A CA 1
ATOM 736 C C . ARG A 1 93 ? -7.254 13.57 -12.719 1 97.56 93 ARG A C 1
ATOM 738 O O . ARG A 1 93 ? -7.379 13.117 -11.578 1 97.56 93 ARG A O 1
ATOM 745 N N . PRO A 1 94 ? -8.164 14.43 -13.25 1 95.94 94 PRO A N 1
ATOM 746 C CA . PRO A 1 94 ? -9.367 14.742 -12.484 1 95.94 94 PRO A CA 1
ATOM 747 C C . PRO A 1 94 ? -10.195 13.5 -12.148 1 95.94 94 PRO A C 1
ATOM 749 O O . PRO A 1 94 ? -10.352 12.617 -12.992 1 95.94 94 PRO A O 1
ATOM 752 N N . LYS A 1 95 ? -10.625 13.508 -10.922 1 93.62 95 LYS A N 1
ATOM 753 C CA . LYS A 1 95 ? -11.508 12.422 -10.523 1 93.62 95 LYS A CA 1
ATOM 754 C C . LYS A 1 95 ? -12.852 12.5 -11.242 1 93.62 95 LYS A C 1
ATOM 756 O O . LYS A 1 95 ? -13.383 13.594 -11.445 1 93.62 95 LYS A O 1
ATOM 761 N N . ARG A 1 96 ? -13.289 11.398 -11.797 1 83.06 96 ARG A N 1
ATOM 762 C CA . ARG A 1 96 ? -14.578 11.367 -12.484 1 83.06 96 ARG A CA 1
ATOM 763 C C . ARG A 1 96 ? -15.719 11.602 -11.5 1 83.06 96 ARG A C 1
ATOM 765 O O . ARG A 1 96 ? -15.734 11.031 -10.414 1 83.06 96 ARG A O 1
ATOM 772 N N . LYS A 1 97 ? -16.375 12.719 -11.648 1 69.69 97 LYS A N 1
ATOM 773 C CA . LYS A 1 97 ? -17.594 12.961 -10.867 1 69.69 97 LYS A CA 1
ATOM 774 C C . LYS A 1 97 ? -18.562 11.797 -10.992 1 69.69 97 LYS A C 1
ATOM 776 O O . LYS A 1 97 ? -18.875 11.352 -12.102 1 69.69 97 LYS A O 1
ATOM 781 N N . ARG A 1 98 ? -18.391 10.82 -10.258 1 54.91 98 ARG A N 1
ATOM 782 C CA . ARG A 1 98 ? -19.531 9.906 -10.375 1 54.91 98 ARG A CA 1
ATOM 783 C C . ARG A 1 98 ? -20.844 10.68 -10.438 1 54.91 98 ARG A C 1
ATOM 785 O O . ARG A 1 98 ? -21.094 11.547 -9.602 1 54.91 98 ARG A O 1
ATOM 792 N N . LEU A 1 99 ? -21.234 11.086 -11.594 1 47.78 99 LEU A N 1
ATOM 793 C CA . LEU A 1 99 ? -22.609 11.547 -11.609 1 47.78 99 LEU A CA 1
ATOM 794 C C . LEU A 1 99 ? -23.438 10.844 -10.539 1 47.78 99 LEU A C 1
ATOM 796 O O . LEU A 1 99 ? -23.438 9.609 -10.469 1 47.78 99 LEU A O 1
ATOM 800 N N . LYS A 1 100 ? -23.516 11.453 -9.391 1 43.78 100 LYS A N 1
ATOM 801 C CA . LYS A 1 100 ? -24.641 10.953 -8.586 1 43.78 100 LYS A CA 1
ATOM 802 C C . LYS A 1 100 ? -25.766 10.445 -9.484 1 43.78 100 LYS A C 1
ATOM 804 O O . LYS A 1 100 ? -26.344 11.219 -10.242 1 43.78 100 LYS A O 1
ATOM 809 N N . SER A 1 101 ? -25.641 9.359 -10.117 1 39.41 101 SER A N 1
ATOM 810 C CA . SER A 1 101 ? -26.891 8.867 -10.703 1 39.41 101 SER A CA 1
ATOM 811 C C . SER A 1 101 ? -28.094 9.32 -9.898 1 39.41 101 SER A C 1
ATOM 813 O O . SER A 1 101 ? -28.094 9.234 -8.664 1 39.41 101 SER A O 1
ATOM 815 N N . GLU A 1 102 ? -28.797 10.398 -10.281 1 35.62 102 GLU A N 1
ATOM 816 C CA . GLU A 1 102 ? -30.156 10.617 -9.805 1 35.62 102 GLU A CA 1
ATOM 817 C C . GLU A 1 102 ? -30.797 9.312 -9.344 1 35.62 102 GLU A C 1
ATOM 819 O O . GLU A 1 102 ? -30.891 8.359 -10.117 1 35.62 102 GLU A O 1
ATOM 824 N N . ARG A 1 103 ? -30.562 8.883 -8.102 1 34.31 103 ARG A N 1
ATOM 825 C CA . ARG A 1 103 ? -31.547 7.926 -7.605 1 34.31 103 ARG A CA 1
ATOM 826 C C . ARG A 1 103 ? -32.906 8.156 -8.25 1 34.31 103 ARG A C 1
ATOM 828 O O . ARG A 1 103 ? -33.594 9.141 -7.941 1 34.31 103 ARG A O 1
ATOM 835 N N . ARG A 1 104 ? -32.938 8.172 -9.531 1 31.95 104 ARG A N 1
ATOM 836 C CA . ARG A 1 104 ? -34.281 8.086 -10.047 1 31.95 104 ARG A CA 1
ATOM 837 C C . ARG A 1 104 ? -35.156 7.199 -9.164 1 31.95 104 ARG A C 1
ATOM 839 O O . ARG A 1 104 ? -34.812 6.055 -8.883 1 31.95 104 ARG A O 1
ATOM 846 N N . SER A 1 105 ? -35.719 7.941 -8.18 1 33.47 105 SER A N 1
ATOM 847 C CA . SER A 1 105 ? -36.781 7.375 -7.387 1 33.47 105 SER A CA 1
ATOM 848 C C . SER A 1 105 ? -37.5 6.27 -8.148 1 33.47 105 SER A C 1
ATOM 850 O O . SER A 1 105 ? -37.812 6.422 -9.328 1 33.47 105 SER A O 1
ATOM 852 N N . LYS A 1 106 ? -37.062 5.062 -7.938 1 31.97 106 LYS A N 1
ATOM 853 C CA . LYS A 1 106 ? -37.938 4.012 -8.43 1 31.97 106 LYS A CA 1
ATOM 854 C C . LYS A 1 106 ? -39.406 4.5 -8.492 1 31.97 106 LYS A C 1
ATOM 856 O O . LYS A 1 106 ? -39.875 5.125 -7.551 1 31.97 106 LYS A O 1
ATOM 861 N N . PRO A 1 107 ? -39.938 4.801 -9.703 1 33 107 PRO A N 1
ATOM 862 C CA . PRO A 1 107 ? -41.344 5.141 -9.766 1 33 107 PRO A CA 1
ATOM 863 C C . PRO A 1 107 ? -42.188 4.344 -8.773 1 33 107 PRO A C 1
ATOM 865 O O . PRO A 1 107 ? -41.938 3.16 -8.547 1 33 107 PRO A O 1
ATOM 868 N N . THR A 1 108 ? -42.562 4.926 -7.617 1 30.73 108 THR A N 1
ATOM 869 C CA . THR A 1 108 ? -43.625 4.379 -6.781 1 30.73 108 THR A CA 1
ATOM 870 C C . THR A 1 108 ? -44.688 3.705 -7.637 1 30.73 108 THR A C 1
ATOM 872 O O . THR A 1 108 ? -45.312 4.348 -8.492 1 30.73 108 THR A O 1
ATOM 875 N N . GLN A 1 109 ? -44.344 2.492 -8.188 1 27.08 109 GLN A N 1
ATOM 876 C CA . GLN A 1 109 ? -45.344 1.658 -8.844 1 27.08 109 GLN A CA 1
ATOM 877 C C . GLN A 1 109 ? -46.719 1.843 -8.211 1 27.08 109 GLN A C 1
ATOM 879 O O . GLN A 1 109 ? -46.938 1.401 -7.082 1 27.08 109 GLN A O 1
ATOM 884 N N . GLN A 1 110 ? -47.25 3.068 -8.211 1 26.36 110 GLN A N 1
ATOM 885 C CA . GLN A 1 110 ? -48.594 3.412 -7.805 1 26.36 110 GLN A CA 1
ATOM 886 C C . GLN A 1 110 ? -49.562 2.277 -8.117 1 26.36 110 GLN A C 1
ATOM 888 O O . GLN A 1 110 ? -49.375 1.523 -9.07 1 26.36 110 GLN A O 1
ATOM 893 N N . ARG A 1 111 ? -50.688 2.104 -7.266 1 28.19 111 ARG A N 1
ATOM 894 C CA . ARG A 1 111 ? -51.875 1.329 -6.914 1 28.19 111 ARG A CA 1
ATOM 895 C C . ARG A 1 111 ? -52.781 1.156 -8.117 1 28.19 111 ARG A C 1
ATOM 897 O O . ARG A 1 111 ? -53.969 0.9 -7.965 1 28.19 111 ARG A O 1
ATOM 904 N N . ARG A 1 112 ? -52.219 1.462 -9.305 1 24.77 112 ARG A N 1
ATOM 905 C CA . ARG A 1 112 ? -53.312 1.609 -10.266 1 24.77 112 ARG A CA 1
ATOM 906 C C . ARG A 1 112 ? -54.125 0.328 -10.367 1 24.77 112 ARG A C 1
ATOM 908 O O . ARG A 1 112 ? -54.844 0.107 -11.359 1 24.77 112 ARG A O 1
ATOM 915 N N . ALA A 1 113 ? -53.688 -0.692 -9.617 1 26.64 113 ALA A N 1
ATOM 916 C CA . ALA A 1 113 ? -54.406 -1.876 -10.086 1 26.64 113 ALA A CA 1
ATOM 917 C C . ALA A 1 113 ? -55.906 -1.638 -10.102 1 26.64 113 ALA A C 1
ATOM 919 O O . ALA A 1 113 ? -56.688 -2.576 -9.945 1 26.64 113 ALA A O 1
ATOM 920 N N . LYS A 1 114 ? -56.312 -0.364 -9.812 1 22.22 114 LYS A N 1
ATOM 921 C CA . LYS A 1 114 ? -57.719 -0.394 -9.43 1 22.22 114 LYS A CA 1
ATOM 922 C C . LYS A 1 114 ? -58.562 -1.146 -10.453 1 22.22 114 LYS A C 1
ATOM 924 O O . LYS A 1 114 ? -59.312 -2.068 -10.109 1 22.22 114 LYS A O 1
ATOM 929 N N . GLU A 1 115 ? -59.25 -0.38 -11.328 1 23.97 115 GLU A N 1
ATOM 930 C CA . GLU A 1 115 ? -60.688 -0.362 -11.539 1 23.97 115 GLU A CA 1
ATOM 931 C C . GLU A 1 115 ? -61.094 -1.37 -12.602 1 23.97 115 GLU A C 1
ATOM 933 O O . GLU A 1 115 ? -62.281 -1.722 -12.703 1 23.97 115 GLU A O 1
ATOM 938 N N . MET A 1 116 ? -60.312 -1.648 -13.68 1 25.5 116 MET A N 1
ATOM 939 C CA . MET A 1 116 ? -61.156 -1.774 -14.859 1 25.5 116 MET A CA 1
ATOM 940 C C . MET A 1 116 ? -61.906 -3.1 -14.844 1 25.5 116 MET A C 1
ATOM 942 O O . MET A 1 116 ? -61.344 -4.152 -15.109 1 25.5 116 MET A O 1
ATOM 946 N N . VAL A 1 117 ? -62.625 -3.436 -13.875 1 25.44 117 VAL A N 1
ATOM 947 C CA . VAL A 1 117 ? -63.469 -4.625 -13.82 1 25.44 117 VAL A CA 1
ATOM 948 C C . VAL A 1 117 ? -64.375 -4.699 -15.07 1 25.44 117 VAL A C 1
ATOM 950 O O . VAL A 1 117 ? -65.312 -3.93 -15.211 1 25.44 117 VAL A O 1
ATOM 953 N N . GLU A 1 118 ? -63.781 -4.52 -16.297 1 26.8 118 GLU A N 1
ATOM 954 C CA . GLU A 1 118 ? -64.688 -4.492 -17.406 1 26.8 118 GLU A CA 1
ATOM 955 C C . GLU A 1 118 ? -65.688 -5.641 -17.312 1 26.8 118 GLU A C 1
ATOM 957 O O . GLU A 1 118 ? -65.375 -6.758 -16.953 1 26.8 118 GLU A O 1
ATOM 962 N N . GLN A 1 119 ? -67 -5.305 -17.484 1 22.98 119 GLN A N 1
ATOM 963 C CA . GLN A 1 119 ? -68.375 -5.863 -17.5 1 22.98 119 GLN A CA 1
ATOM 964 C C . GLN A 1 119 ? -68.438 -7.051 -18.453 1 22.98 119 GLN A C 1
ATOM 966 O O . GLN A 1 119 ? -67.938 -7.004 -19.562 1 22.98 119 GLN A O 1
ATOM 971 N N . ALA A 1 120 ? -68.562 -8.242 -17.938 1 29.31 120 ALA A N 1
ATOM 972 C CA . ALA A 1 120 ? -68.75 -9.57 -18.516 1 29.31 120 ALA A CA 1
ATOM 973 C C . ALA A 1 120 ? -69.875 -9.531 -19.562 1 29.31 120 ALA A C 1
ATOM 975 O O . ALA A 1 120 ? -71 -9.211 -19.25 1 29.31 120 ALA A O 1
ATOM 976 N N . PRO A 1 121 ? -69.688 -8.938 -20.766 1 31.27 121 PRO A N 1
ATOM 977 C CA . PRO A 1 121 ? -71 -8.852 -21.484 1 31.27 121 PRO A CA 1
ATOM 978 C C . PRO A 1 121 ? -71.75 -10.188 -21.516 1 31.27 121 PRO A C 1
ATOM 980 O O . PRO A 1 121 ? -71.125 -11.25 -21.375 1 31.27 121 PRO A O 1
ATOM 983 N N . PRO A 1 122 ? -73.062 -10.172 -21.547 1 30.03 122 PRO A N 1
ATOM 984 C CA . PRO A 1 122 ? -74.062 -11.211 -21.344 1 30.03 122 PRO A CA 1
ATOM 985 C C . PRO A 1 122 ? -73.938 -12.359 -22.328 1 30.03 122 PRO A C 1
ATOM 987 O O . PRO A 1 122 ? -73.312 -12.211 -23.391 1 30.03 122 PRO A O 1
ATOM 990 N N . PRO A 1 123 ? -74.25 -13.523 -21.953 1 32.16 123 PRO A N 1
ATOM 991 C CA . PRO A 1 123 ? -74.25 -14.883 -22.5 1 32.16 123 PRO A CA 1
ATOM 992 C C . PRO A 1 123 ? -74.938 -14.992 -23.844 1 32.16 123 PRO A C 1
ATOM 994 O O . PRO A 1 123 ? -75 -16.078 -24.438 1 32.16 123 PRO A O 1
ATOM 997 N N . HIS A 1 124 ? -74.812 -14.008 -24.891 1 25.53 124 HIS A N 1
ATOM 998 C CA . HIS A 1 124 ? -75.875 -14.102 -25.828 1 25.53 124 HIS A CA 1
ATOM 999 C C . HIS A 1 124 ? -76.062 -15.523 -26.375 1 25.53 124 HIS A C 1
ATOM 1001 O O . HIS A 1 124 ? -75.062 -16.25 -26.484 1 25.53 124 HIS A O 1
ATOM 1007 N N . HIS A 1 125 ? -77.25 -15.961 -26.516 1 25.27 125 HIS A N 1
ATOM 1008 C CA . HIS A 1 125 ? -78.125 -17.094 -26.781 1 25.27 125 HIS A CA 1
ATOM 1009 C C . HIS A 1 125 ? -78 -17.562 -28.219 1 25.27 125 HIS A C 1
ATOM 1011 O O . HIS A 1 125 ? -78.812 -18.344 -28.703 1 25.27 125 HIS A 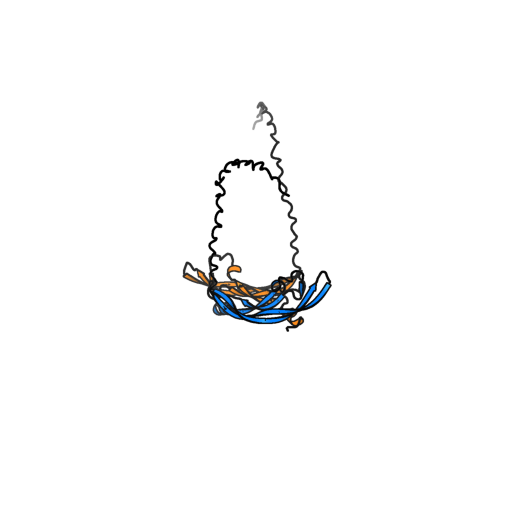O 1
ATOM 1017 N N . ARG A 1 126 ? -76.75 -17.578 -28.812 1 23.58 126 ARG A N 1
ATOM 1018 C CA . ARG A 1 126 ? -77 -17.797 -30.234 1 23.58 126 ARG A CA 1
ATOM 1019 C C . ARG A 1 126 ? -77.812 -19.062 -30.453 1 23.58 126 ARG A C 1
ATOM 1021 O O . ARG A 1 126 ? -77.562 -20.062 -29.781 1 23.58 126 ARG A O 1
ATOM 1028 N N . HIS A 1 127 ? -78.938 -18.906 -31.156 1 23.47 127 HIS A N 1
ATOM 1029 C CA . HIS A 1 127 ? -80.062 -19.641 -31.688 1 23.47 127 HIS A CA 1
ATOM 1030 C C . HIS A 1 127 ? -79.625 -20.812 -32.562 1 23.47 127 HIS A C 1
ATOM 1032 O O . HIS A 1 127 ? -78.562 -20.734 -33.219 1 23.47 127 HIS A O 1
ATOM 1038 N N . GLY A 1 128 ? -80 -22.016 -32.188 1 23.66 128 GLY A N 1
ATOM 1039 C CA . GLY A 1 128 ? -80.062 -23.406 -32.625 1 23.66 128 GLY A CA 1
ATOM 1040 C C . GLY A 1 128 ? -80.625 -23.578 -34.031 1 23.66 128 GLY A C 1
ATOM 1041 O O . GLY A 1 128 ? -80.938 -24.703 -34.438 1 23.66 128 GLY A O 1
ATOM 1042 N N . THR A 1 129 ? -80.25 -22.734 -35.062 1 24.31 129 THR A N 1
ATOM 1043 C CA . THR A 1 129 ? -81.188 -22.938 -36.188 1 24.31 129 THR A CA 1
ATOM 1044 C C . THR A 1 129 ? -81.125 -24.406 -36.656 1 24.31 129 THR A C 1
ATOM 1046 O O . THR A 1 129 ? -80.125 -25.078 -36.469 1 24.31 129 THR A O 1
ATOM 1049 N N . GLN A 1 130 ? -82.375 -24.922 -37 1 23.17 130 GLN A N 1
ATOM 1050 C CA . GLN A 1 130 ? -83.188 -26.047 -37.375 1 23.17 130 GLN A CA 1
ATOM 1051 C C . GLN A 1 130 ? -82.812 -26.547 -38.781 1 23.17 130 GLN A C 1
ATOM 1053 O O . GLN A 1 130 ? -83.5 -26.266 -39.75 1 23.17 130 GLN A O 1
ATOM 1058 N N . ARG A 1 131 ? -81.562 -26.609 -39.156 1 22.62 131 ARG A N 1
ATOM 1059 C CA . ARG A 1 131 ? -81.562 -26.953 -40.594 1 22.62 131 ARG A CA 1
ATOM 1060 C C . ARG A 1 131 ? -82.438 -28.188 -40.812 1 22.62 131 ARG A C 1
ATOM 1062 O O . ARG A 1 131 ? -82.438 -29.125 -40.031 1 22.62 131 ARG A O 1
ATOM 1069 N N . ARG A 1 132 ? -83.375 -28.172 -41.875 1 20.86 132 ARG A N 1
ATOM 1070 C CA . ARG A 1 132 ? -84.5 -28.766 -42.656 1 20.86 132 ARG A CA 1
ATOM 1071 C C . ARG A 1 132 ? -84.062 -30.125 -43.219 1 20.86 132 ARG A C 1
ATOM 1073 O O . ARG A 1 132 ? -82.875 -30.359 -43.469 1 20.86 132 ARG A O 1
ATOM 1080 N N . LYS A 1 133 ? -85.125 -31 -43.5 1 22.75 133 LYS A N 1
ATOM 1081 C CA . LYS A 1 133 ? -85.688 -32.312 -43.844 1 22.75 133 LYS A CA 1
ATOM 1082 C C . LYS A 1 133 ? -85.438 -32.656 -45.312 1 22.75 133 LYS A C 1
ATOM 1084 O O . LYS A 1 133 ? -85.875 -33.719 -45.812 1 22.75 133 LYS A O 1
ATOM 1089 N N . SER A 1 134 ? -84.812 -31.844 -46.219 1 21.28 134 SER A N 1
ATOM 1090 C CA . SER A 1 134 ? -85.375 -32.156 -47.531 1 21.28 134 SER A CA 1
ATOM 1091 C C . SER A 1 134 ? -85.062 -33.594 -47.938 1 21.28 134 SER A C 1
ATOM 1093 O O . SER A 1 134 ? -84.125 -34.188 -47.438 1 21.28 134 SER A O 1
ATOM 1095 N N . LYS A 1 135 ? -85.938 -34.094 -49 1 24.52 135 LYS A N 1
ATOM 1096 C CA . LYS A 1 135 ? -86.562 -35.125 -49.844 1 24.52 135 LYS A CA 1
ATOM 1097 C C . LYS A 1 135 ? -85.562 -35.656 -50.844 1 24.52 135 LYS A C 1
ATOM 1099 O O . LYS A 1 135 ? -85.188 -34.938 -51.781 1 24.52 135 LYS A O 1
ATOM 1104 N N . ARG A 1 136 ? -84.375 -36.125 -50.531 1 22.48 136 ARG A N 1
ATOM 1105 C CA . ARG A 1 136 ? -83.688 -36.812 -51.625 1 22.48 136 ARG A CA 1
ATOM 1106 C C . ARG A 1 136 ? -84.625 -37.812 -52.312 1 22.48 136 ARG A C 1
ATOM 1108 O O . ARG A 1 136 ? -85.188 -38.688 -51.625 1 22.48 136 ARG A O 1
ATOM 1115 N N . ARG A 1 137 ? -85.312 -37.594 -53.594 1 25.48 137 ARG A N 1
ATOM 1116 C CA . ARG A 1 137 ? -85.875 -38.094 -54.844 1 25.48 137 ARG A CA 1
ATOM 1117 C C . ARG A 1 137 ? -85.188 -39.375 -55.281 1 25.48 137 ARG A C 1
ATOM 1119 O O . ARG A 1 137 ? -84 -39.625 -54.906 1 25.48 137 ARG A O 1
ATOM 1126 N N . ASN A 1 138 ? -85.75 -40.094 -56.469 1 28.88 138 ASN A N 1
ATOM 1127 C CA . ASN A 1 138 ? -86.125 -41.219 -57.312 1 28.88 138 ASN A CA 1
ATOM 1128 C C . ASN A 1 138 ? -84.938 -41.719 -58.125 1 28.88 138 ASN A C 1
ATOM 1130 O O . ASN A 1 138 ? -85 -42.812 -58.719 1 28.88 138 ASN A O 1
ATOM 1134 N N . GLU A 1 139 ? -84.062 -41 -58.844 1 26.8 139 GLU A N 1
ATOM 1135 C CA . GLU A 1 139 ? -83.688 -41.688 -60.062 1 26.8 139 GLU A CA 1
ATOM 1136 C C . GLU A 1 139 ? -83.312 -43.156 -59.781 1 26.8 139 GLU A C 1
ATOM 1138 O O . GLU A 1 139 ? -82.938 -43.5 -58.656 1 26.8 139 GLU A O 1
ATOM 1143 N N . ASN A 1 140 ? -82.688 -43.812 -61.062 1 23.47 140 ASN A N 1
ATOM 1144 C CA . ASN A 1 140 ? -82.25 -44.844 -62 1 23.47 140 ASN A CA 1
ATOM 1145 C C . ASN A 1 140 ? -81.125 -45.719 -61.406 1 23.47 140 ASN A C 1
ATOM 1147 O O . ASN A 1 140 ? -80.25 -45.188 -60.781 1 23.47 140 ASN A O 1
ATOM 1151 N N . VAL B 1 1 ? 10.867 -14.25 -17.25 1 97.62 1 VAL B N 1
ATOM 1152 C CA . VAL B 1 1 ? 10.102 -14.789 -16.141 1 97.62 1 VAL B CA 1
ATOM 1153 C C . VAL B 1 1 ? 10.906 -14.641 -14.844 1 97.62 1 VAL B C 1
ATOM 1155 O O . VAL B 1 1 ? 12.086 -14.984 -14.797 1 97.62 1 VAL B O 1
ATOM 1158 N N . MET B 1 2 ? 10.328 -14.055 -13.883 1 98.38 2 MET B N 1
ATOM 1159 C CA . MET B 1 2 ? 10.992 -13.945 -12.594 1 98.38 2 MET B CA 1
ATOM 1160 C C . MET B 1 2 ? 10.938 -15.266 -11.836 1 98.38 2 MET B C 1
ATOM 1162 O O . MET B 1 2 ? 9.852 -15.781 -11.562 1 98.38 2 MET B O 1
ATOM 1166 N N . PRO B 1 3 ? 12.062 -15.852 -11.508 1 98.62 3 PRO B N 1
ATOM 1167 C CA . PRO B 1 3 ? 12.062 -17.156 -10.844 1 98.62 3 PRO B CA 1
ATOM 1168 C C . PRO B 1 3 ? 11.461 -17.094 -9.438 1 98.62 3 PRO B C 1
ATOM 1170 O O . PRO B 1 3 ? 11.414 -16.031 -8.828 1 98.62 3 PRO B O 1
ATOM 1173 N N . PHE B 1 4 ? 11.148 -18.25 -9 1 98.12 4 PHE B N 1
ATOM 1174 C CA . PHE B 1 4 ? 10.445 -18.391 -7.734 1 98.12 4 PHE B CA 1
ATOM 1175 C C . PHE B 1 4 ? 11.242 -17.734 -6.602 1 98.12 4 PHE B C 1
ATOM 1177 O O . PHE B 1 4 ? 10.68 -17.016 -5.781 1 98.12 4 PHE B O 1
ATOM 1184 N N . GLU B 1 5 ? 12.453 -17.984 -6.5 1 98.19 5 GLU B N 1
ATOM 1185 C CA . GLU B 1 5 ? 13.273 -17.469 -5.406 1 98.19 5 GLU B CA 1
ATOM 1186 C C . GLU B 1 5 ? 13.266 -15.945 -5.379 1 98.19 5 GLU B C 1
ATOM 1188 O O . GLU B 1 5 ? 13.18 -15.336 -4.309 1 98.19 5 GLU B O 1
ATOM 1193 N N . GLU B 1 6 ? 13.375 -15.367 -6.535 1 98.75 6 GLU B N 1
ATOM 1194 C CA . GLU B 1 6 ? 13.344 -13.906 -6.625 1 98.75 6 GLU B CA 1
ATOM 1195 C C . GLU B 1 6 ? 11.977 -13.359 -6.223 1 98.75 6 GLU B C 1
ATOM 1197 O O . GLU B 1 6 ? 11.891 -12.352 -5.512 1 98.75 6 GLU B O 1
ATOM 1202 N N . VAL B 1 7 ? 10.938 -14.023 -6.711 1 98.81 7 VAL B N 1
ATOM 1203 C CA . VAL B 1 7 ? 9.586 -13.617 -6.344 1 98.81 7 VAL B CA 1
ATOM 1204 C C . VAL B 1 7 ? 9.422 -13.664 -4.828 1 98.81 7 VAL B C 1
ATOM 1206 O O . VAL B 1 7 ? 8.922 -12.719 -4.219 1 98.81 7 VAL B O 1
ATOM 1209 N N . TRP B 1 8 ? 9.883 -14.734 -4.215 1 98.38 8 TRP B N 1
ATOM 1210 C CA . TRP B 1 8 ? 9.789 -14.93 -2.771 1 98.38 8 TRP B CA 1
ATOM 1211 C C . TRP B 1 8 ? 10.547 -13.836 -2.021 1 98.38 8 TRP B C 1
ATOM 1213 O O . TRP B 1 8 ? 10 -13.203 -1.116 1 98.38 8 TRP B O 1
ATOM 1223 N N . ASN B 1 9 ? 11.695 -13.586 -2.42 1 98.56 9 ASN B N 1
ATOM 1224 C CA . ASN B 1 9 ? 12.562 -12.633 -1.735 1 98.56 9 ASN B CA 1
ATOM 1225 C C . ASN B 1 9 ? 12.008 -11.211 -1.816 1 98.56 9 ASN B C 1
ATOM 1227 O O . ASN B 1 9 ? 12.086 -10.453 -0.849 1 98.56 9 ASN B O 1
ATOM 1231 N N . ARG B 1 10 ? 11.445 -10.891 -2.879 1 98.75 10 ARG B N 1
ATOM 1232 C CA . ARG B 1 10 ? 10.961 -9.531 -3.098 1 98.75 10 ARG B CA 1
ATOM 1233 C C . ARG B 1 10 ? 9.648 -9.289 -2.359 1 98.75 10 ARG B C 1
ATOM 1235 O O . ARG B 1 10 ? 9.258 -8.148 -2.137 1 98.75 10 ARG B O 1
ATOM 1242 N N . SER B 1 11 ? 8.984 -10.375 -2.047 1 98.88 11 SER B N 1
ATOM 1243 C CA . SER B 1 11 ? 7.637 -10.172 -1.535 1 98.88 11 SER B CA 1
ATOM 1244 C C . SER B 1 11 ? 7.562 -10.461 -0.039 1 98.88 11 SER B C 1
ATOM 1246 O O . SER B 1 11 ? 6.562 -10.148 0.61 1 98.88 11 SER B O 1
ATOM 1248 N N . TYR B 1 12 ? 8.641 -10.914 0.51 1 98.81 12 TYR B N 1
ATOM 1249 C CA . TYR B 1 12 ? 8.641 -11.328 1.909 1 98.81 12 TYR B CA 1
ATOM 1250 C C . TYR B 1 12 ? 8.531 -10.117 2.834 1 98.81 12 TYR B C 1
ATOM 1252 O O . TYR B 1 12 ? 9.016 -9.031 2.502 1 98.81 12 TYR B O 1
ATOM 1260 N N . CYS B 1 13 ? 7.93 -10.32 3.93 1 98.88 13 CYS B N 1
ATOM 1261 C CA . CYS B 1 13 ? 7.695 -9.359 4.996 1 98.88 13 CYS B CA 1
ATOM 1262 C C . CYS B 1 13 ? 8.945 -8.516 5.254 1 98.88 13 CYS B C 1
ATOM 1264 O O . CYS B 1 13 ? 9.984 -9.047 5.625 1 98.88 13 CYS B O 1
ATOM 1266 N N . ARG B 1 14 ? 8.75 -7.172 5.066 1 98.75 14 ARG B N 1
ATOM 1267 C CA . ARG B 1 14 ? 9.852 -6.238 5.297 1 98.75 14 ARG B CA 1
ATOM 1268 C C . ARG B 1 14 ? 9.344 -4.805 5.375 1 98.75 14 ARG B C 1
ATOM 1270 O O . ARG B 1 14 ? 8.195 -4.523 5.02 1 98.75 14 ARG B O 1
ATOM 1277 N N . SER B 1 15 ? 10.195 -3.957 5.859 1 98.81 15 SER B N 1
ATOM 1278 C CA . SER B 1 15 ? 9.891 -2.531 5.828 1 98.81 15 SER B CA 1
ATOM 1279 C C . SER B 1 15 ? 10.008 -1.972 4.414 1 98.81 15 SER B C 1
ATOM 1281 O O . SER B 1 15 ? 11.055 -2.086 3.781 1 98.81 15 SER B O 1
ATOM 1283 N N . ILE B 1 16 ? 8.961 -1.422 3.889 1 98.69 16 ILE B N 1
ATOM 1284 C CA . ILE B 1 16 ? 8.961 -0.932 2.516 1 98.69 16 ILE B CA 1
ATOM 1285 C C . ILE B 1 16 ? 8.359 0.469 2.465 1 98.69 16 ILE B C 1
ATOM 1287 O O . ILE B 1 16 ? 7.535 0.826 3.307 1 98.69 16 ILE B O 1
ATOM 1291 N N . GLU B 1 17 ? 8.836 1.239 1.519 1 98.75 17 GLU B N 1
ATOM 1292 C CA . GLU B 1 17 ? 8.25 2.559 1.316 1 98.75 17 GLU B CA 1
ATOM 1293 C C . GLU B 1 17 ? 6.758 2.453 1.007 1 98.75 17 GLU B C 1
ATOM 1295 O O . GLU B 1 17 ? 6.355 1.721 0.1 1 98.75 17 GLU B O 1
ATOM 1300 N N . THR B 1 18 ? 5.988 3.166 1.761 1 98.75 18 THR B N 1
ATOM 1301 C CA . THR B 1 18 ? 4.531 3.154 1.639 1 98.75 18 THR B CA 1
ATOM 1302 C C . THR B 1 18 ? 3.973 4.574 1.699 1 98.75 18 THR B C 1
ATOM 1304 O O . THR B 1 18 ? 4.371 5.367 2.555 1 98.75 18 THR B O 1
ATOM 1307 N N . LEU B 1 19 ? 3.154 4.883 0.745 1 98.75 19 LEU B N 1
ATOM 1308 C CA . LEU B 1 19 ? 2.498 6.184 0.776 1 98.75 19 LEU B CA 1
ATOM 1309 C C . LEU B 1 19 ? 1.265 6.148 1.671 1 98.75 19 LEU B C 1
ATOM 1311 O O . LEU B 1 19 ? 0.397 5.289 1.508 1 98.75 19 LEU B O 1
ATOM 1315 N N . VAL B 1 20 ? 1.222 7.09 2.641 1 98.19 20 VAL B N 1
ATOM 1316 C CA . VAL B 1 20 ? 0.193 7.07 3.676 1 98.19 20 VAL B CA 1
ATOM 1317 C C . VAL B 1 20 ? -0.549 8.406 3.695 1 98.19 20 VAL B C 1
ATOM 1319 O O . VAL B 1 20 ? 0.074 9.469 3.715 1 98.19 20 VAL B O 1
ATOM 1322 N N . GLU B 1 21 ? -1.894 8.336 3.76 1 96.38 21 GLU B N 1
ATOM 1323 C CA . GLU B 1 21 ? -2.684 9.562 3.855 1 96.38 21 GLU B CA 1
ATOM 1324 C C . GLU B 1 21 ? -2.465 10.258 5.199 1 96.38 21 GLU B C 1
ATOM 1326 O O . GLU B 1 21 ? -2.547 9.617 6.25 1 96.38 21 GLU B O 1
ATOM 1331 N N . VAL B 1 22 ? -2.297 11.555 5.145 1 95.88 22 VAL B N 1
ATOM 1332 C CA . VAL B 1 22 ? -2.039 12.305 6.367 1 95.88 22 VAL B CA 1
ATOM 1333 C C . VAL B 1 22 ? -3.27 12.266 7.27 1 95.88 22 VAL B C 1
ATOM 1335 O O . VAL B 1 22 ? -3.154 12.047 8.477 1 95.88 22 VAL B O 1
ATOM 1338 N N . THR B 1 23 ? -4.422 12.469 6.648 1 92.31 23 THR B N 1
ATOM 1339 C CA . THR B 1 23 ? -5.66 12.516 7.418 1 92.31 23 THR B CA 1
ATOM 1340 C C . THR B 1 23 ? -5.914 11.188 8.125 1 92.31 23 THR B C 1
ATOM 1342 O O . THR B 1 23 ? -6.551 11.148 9.18 1 92.31 23 THR B O 1
ATOM 1345 N N . GLY B 1 24 ? -5.48 10.102 7.531 1 92.94 24 GLY B N 1
ATOM 1346 C CA . GLY B 1 24 ? -5.598 8.805 8.18 1 92.94 24 GLY B CA 1
ATOM 1347 C C . GLY B 1 24 ? -4.719 8.672 9.406 1 92.94 24 GLY B C 1
ATOM 1348 O O . GLY B 1 24 ? -5.047 7.918 10.328 1 92.94 24 GLY B O 1
ATOM 1349 N N . GLU B 1 25 ? -3.639 9.352 9.422 1 94.56 25 GLU B N 1
ATOM 1350 C CA . GLU B 1 25 ? -2.705 9.328 10.547 1 94.56 25 GLU B CA 1
ATOM 1351 C C . GLU B 1 25 ? -3.15 10.273 11.656 1 94.56 25 GLU B C 1
ATOM 1353 O O . GLU B 1 25 ? -2.73 10.133 12.805 1 94.56 25 GLU B O 1
ATOM 1358 N N . TYR B 1 26 ? -4.004 11.203 11.273 1 91.75 26 TYR B N 1
ATOM 1359 C CA . TYR B 1 26 ? -4.508 12.203 12.211 1 91.75 26 TYR B CA 1
ATOM 1360 C C . TYR B 1 26 ? -6.012 12.391 12.047 1 91.75 26 TYR B C 1
ATOM 1362 O O . TYR B 1 26 ? -6.473 13.453 11.625 1 91.75 26 TYR B O 1
ATOM 1370 N N . PRO B 1 27 ? -6.754 11.414 12.453 1 85.25 27 PRO B N 1
ATOM 1371 C CA . PRO B 1 27 ? -8.195 11.422 12.203 1 85.25 27 PRO B CA 1
ATOM 1372 C C . PRO B 1 27 ? -8.914 12.547 12.938 1 85.25 27 PRO B C 1
ATOM 1374 O O . PRO B 1 27 ? -9.984 12.992 12.508 1 85.25 27 PRO B O 1
ATOM 1377 N N . ALA B 1 28 ? -8.539 12.953 13.984 1 76.56 28 ALA B N 1
ATOM 1378 C CA . ALA B 1 28 ? -9.188 13.992 14.773 1 76.56 28 ALA B CA 1
ATOM 1379 C C . ALA B 1 28 ? -9.062 15.359 14.102 1 76.56 28 ALA B C 1
ATOM 1381 O O . ALA B 1 28 ? -9.812 16.281 14.414 1 76.56 28 ALA B O 1
ATOM 1382 N N . GLU B 1 29 ? -8.227 15.453 13.211 1 63.78 29 GLU B N 1
ATOM 1383 C CA . GLU B 1 29 ? -7.992 16.734 12.539 1 63.78 29 GLU B CA 1
ATOM 1384 C C . GLU B 1 29 ? -8.906 16.891 11.328 1 63.78 29 GLU B C 1
ATOM 1386 O O . GLU B 1 29 ? -8.516 17.484 10.32 1 63.78 29 GLU B O 1
ATOM 1391 N N . SER B 1 30 ? -10.273 16.484 11.453 1 61.94 30 SER B N 1
ATOM 1392 C CA . SER B 1 30 ? -11.234 16.219 10.391 1 61.94 30 SER B CA 1
ATOM 1393 C C . SER B 1 30 ? -11.453 17.453 9.516 1 61.94 30 SER B C 1
ATOM 1395 O O . SER B 1 30 ? -11.672 17.344 8.312 1 61.94 30 SER B O 1
ATOM 1397 N N . ALA B 1 31 ? -11.242 18.625 10.086 1 64.62 31 ALA B N 1
ATOM 1398 C CA . ALA B 1 31 ? -11.766 19.719 9.281 1 64.62 31 ALA B CA 1
ATOM 1399 C C . ALA B 1 31 ? -10.695 20.266 8.336 1 64.62 31 ALA B C 1
ATOM 1401 O O . ALA B 1 31 ? -10.953 21.188 7.555 1 64.62 31 ALA B O 1
ATOM 1402 N N . HIS B 1 32 ? -9.547 19.5 8.258 1 74.88 32 HIS B N 1
ATOM 1403 C CA . HIS B 1 32 ? -8.492 20.172 7.496 1 74.88 32 HIS B CA 1
ATOM 1404 C C . HIS B 1 32 ? -7.941 19.25 6.41 1 74.88 32 HIS B C 1
ATOM 1406 O O . HIS B 1 32 ? -7.992 18.031 6.535 1 74.88 32 HIS B O 1
ATOM 1412 N N . VAL B 1 33 ? -7.621 19.969 5.305 1 87.5 33 VAL B N 1
ATOM 1413 C CA . VAL B 1 33 ? -6.883 19.312 4.227 1 87.5 33 VAL B CA 1
ATOM 1414 C C . VAL B 1 33 ? -5.387 19.594 4.387 1 87.5 33 VAL B C 1
ATOM 1416 O O . VAL B 1 33 ? -4.992 20.656 4.875 1 87.5 33 VAL B O 1
ATOM 1419 N N . PHE B 1 34 ? -4.582 18.703 4.016 1 92.06 34 PHE B N 1
ATOM 1420 C CA . PHE B 1 34 ? -3.137 18.859 4.113 1 92.06 34 PHE B CA 1
ATOM 1421 C C . PHE B 1 34 ? -2.49 18.812 2.734 1 92.06 34 PHE B C 1
ATOM 1423 O O . PHE B 1 34 ? -3.008 18.156 1.826 1 92.06 34 PHE B O 1
ATOM 1430 N N . SER B 1 35 ? -1.406 19.609 2.752 1 93.88 35 SER B N 1
ATOM 1431 C CA . SER B 1 35 ? -0.54 19.516 1.582 1 93.88 35 SER B CA 1
ATOM 1432 C C . SER B 1 35 ? 0.879 19.125 1.977 1 93.88 35 SER B C 1
ATOM 1434 O O . SER B 1 35 ? 1.552 19.844 2.709 1 93.88 35 SER B O 1
ATOM 1436 N N . PRO B 1 36 ? 1.478 18.094 1.317 1 96.75 36 PRO B N 1
ATOM 1437 C CA . PRO B 1 36 ? 0.732 17.094 0.557 1 96.75 36 PRO B CA 1
ATOM 1438 C C . PRO B 1 36 ? -0.291 16.344 1.41 1 96.75 36 PRO B C 1
ATOM 1440 O O . PRO B 1 36 ? -0.263 16.438 2.641 1 96.75 36 PRO B O 1
ATOM 1443 N N . SER B 1 37 ? -1.265 15.664 0.733 1 95.75 37 SER B N 1
ATOM 1444 C CA . SER B 1 37 ? -2.309 14.945 1.461 1 95.75 37 SER B CA 1
ATOM 1445 C C . SER B 1 37 ? -1.82 13.578 1.922 1 95.75 37 SER B C 1
ATOM 1447 O O . SER B 1 37 ? -2.51 12.891 2.68 1 95.75 37 SER B O 1
ATOM 1449 N N . CYS B 1 38 ? -0.673 13.148 1.413 1 98.06 38 CYS B N 1
ATOM 1450 C CA . CYS B 1 38 ? -0.056 11.898 1.848 1 98.06 38 CYS B CA 1
ATOM 1451 C C . CYS B 1 38 ? 1.438 12.078 2.086 1 98.06 38 CYS B C 1
ATOM 1453 O O . CYS B 1 38 ? 2.006 13.109 1.723 1 98.06 38 CYS B O 1
ATOM 1455 N N . VAL B 1 39 ? 2.051 11.102 2.744 1 98.75 39 VAL B N 1
ATOM 1456 C CA . VAL B 1 39 ? 3.488 11.141 3 1 98.75 39 VAL B CA 1
ATOM 1457 C C . VAL B 1 39 ? 4.094 9.758 2.75 1 98.75 39 VAL B C 1
ATOM 1459 O O . VAL B 1 39 ? 3.391 8.75 2.809 1 98.75 39 VAL B O 1
ATOM 1462 N N . SER B 1 40 ? 5.344 9.758 2.482 1 98.88 40 SER B N 1
ATOM 1463 C CA . SER B 1 40 ? 6.098 8.523 2.283 1 98.88 40 SER B CA 1
ATOM 1464 C C . SER B 1 40 ? 6.738 8.047 3.584 1 98.88 40 SER B C 1
ATOM 1466 O O . SER B 1 40 ? 7.531 8.773 4.191 1 98.88 40 SER B O 1
ATOM 1468 N N . LEU B 1 41 ? 6.383 6.891 3.977 1 98.88 41 LEU B N 1
ATOM 1469 C CA . LEU B 1 41 ? 6.914 6.297 5.199 1 98.88 41 LEU B CA 1
ATOM 1470 C C . LEU B 1 41 ? 7.363 4.859 4.953 1 98.88 41 LEU B C 1
ATOM 1472 O O . LEU B 1 41 ? 6.844 4.188 4.059 1 98.88 41 LEU B O 1
ATOM 1476 N N . ARG B 1 42 ? 8.297 4.461 5.707 1 98.88 42 ARG B N 1
ATOM 1477 C CA . ARG B 1 42 ? 8.625 3.039 5.703 1 98.88 42 ARG B CA 1
ATOM 1478 C C . ARG B 1 42 ? 7.719 2.268 6.656 1 98.88 42 ARG B C 1
ATOM 1480 O O . ARG B 1 42 ? 7.664 2.57 7.852 1 98.88 42 ARG B O 1
ATOM 1487 N N . ARG B 1 43 ? 6.984 1.291 6.121 1 98.88 43 ARG B N 1
ATOM 1488 C CA . ARG B 1 43 ? 6.055 0.475 6.895 1 98.88 43 ARG B CA 1
ATOM 1489 C C . ARG B 1 43 ? 6.199 -1.001 6.543 1 98.88 43 ARG B C 1
ATOM 1491 O O . ARG B 1 43 ? 6.48 -1.347 5.395 1 98.88 43 ARG B O 1
ATOM 1498 N N . CYS B 1 44 ? 6 -1.822 7.559 1 98.94 44 CYS B N 1
ATOM 1499 C CA . CYS B 1 44 ? 6.031 -3.26 7.316 1 98.94 44 CYS B CA 1
ATOM 1500 C C . CYS B 1 44 ? 4.914 -3.678 6.367 1 98.94 44 CYS B C 1
ATOM 1502 O O . CYS B 1 44 ? 3.748 -3.346 6.59 1 98.94 44 CYS B O 1
ATOM 1504 N N . ASN B 1 45 ? 5.281 -4.398 5.34 1 98.62 45 ASN B N 1
ATOM 1505 C CA . ASN B 1 45 ? 4.371 -4.953 4.344 1 98.62 45 ASN B CA 1
ATOM 1506 C C . ASN B 1 45 ? 4.906 -6.262 3.764 1 98.62 45 ASN B C 1
ATOM 1508 O O . ASN B 1 45 ? 5.992 -6.711 4.137 1 98.62 45 ASN B O 1
ATOM 1512 N N . GLY B 1 46 ? 4.094 -6.855 2.912 1 98.56 46 GLY B N 1
ATOM 1513 C CA . GLY B 1 46 ? 4.465 -8.141 2.332 1 98.56 46 GLY B CA 1
ATOM 1514 C C . GLY B 1 46 ? 3.803 -9.32 3.018 1 98.56 46 GLY B C 1
ATOM 1515 O O . GLY B 1 46 ? 2.846 -9.141 3.777 1 98.56 46 GLY B O 1
ATOM 1516 N N . CYS B 1 47 ? 4.324 -10.5 2.596 1 98.38 47 CYS B N 1
ATOM 1517 C CA . CYS B 1 47 ? 3.678 -11.711 3.094 1 98.38 47 CYS B CA 1
ATOM 1518 C C . CYS B 1 47 ? 4.688 -12.625 3.777 1 98.38 47 CYS B C 1
ATOM 1520 O O . CYS B 1 47 ? 5.895 -12.43 3.648 1 98.38 47 CYS B O 1
ATOM 1522 N N . CYS B 1 48 ? 4.07 -13.477 4.602 1 98 48 CYS B N 1
ATOM 1523 C CA . CYS B 1 48 ? 4.871 -14.453 5.332 1 98 48 CYS B CA 1
ATOM 1524 C C . CYS B 1 48 ? 4.809 -15.82 4.664 1 98 48 CYS B C 1
ATOM 1526 O O . CYS B 1 48 ? 4.148 -15.984 3.635 1 98 48 CYS B O 1
ATOM 1528 N N . GLY B 1 49 ? 5.551 -16.781 5.117 1 94.12 49 GLY B N 1
ATOM 1529 C CA . GLY B 1 49 ? 5.609 -18.094 4.523 1 94.12 49 GLY B CA 1
ATOM 1530 C C . GLY B 1 49 ? 4.379 -18.938 4.812 1 94.12 49 GLY B C 1
ATOM 1531 O O . GLY B 1 49 ? 4.145 -19.953 4.16 1 94.12 49 GLY B O 1
ATOM 1532 N N . ASP B 1 50 ? 3.684 -18.422 5.75 1 88.94 50 ASP B N 1
ATOM 1533 C CA . ASP B 1 50 ? 2.475 -19.109 6.203 1 88.94 50 ASP B CA 1
ATOM 1534 C C . ASP B 1 50 ? 1.321 -18.109 6.379 1 88.94 50 ASP B C 1
ATOM 1536 O O . ASP B 1 50 ? 1.509 -17.016 6.914 1 88.94 50 ASP B O 1
ATOM 1540 N N . GLU B 1 51 ? 0.165 -18.547 5.906 1 87.19 51 GLU B N 1
ATOM 1541 C CA . GLU B 1 51 ? -1 -17.672 6.008 1 87.19 51 GLU B CA 1
ATOM 1542 C C . GLU B 1 51 ? -1.361 -17.406 7.469 1 87.19 51 GLU B C 1
ATOM 1544 O O . GLU B 1 51 ? -2.061 -16.438 7.77 1 87.19 51 GLU B O 1
ATOM 1549 N N . LYS B 1 52 ? -0.934 -18.25 8.32 1 92.38 52 LYS B N 1
ATOM 1550 C CA . LYS B 1 52 ? -1.232 -18.109 9.742 1 92.38 52 LYS B CA 1
ATOM 1551 C C . LYS B 1 52 ? -0.359 -17.031 10.383 1 92.38 52 LYS B C 1
ATOM 1553 O O . LYS B 1 52 ? -0.569 -16.656 11.539 1 92.38 52 LYS B O 1
ATOM 1558 N N . LEU B 1 53 ? 0.542 -16.625 9.648 1 96.94 53 LEU B N 1
ATOM 1559 C CA . LEU B 1 53 ? 1.446 -15.594 10.141 1 96.94 53 LEU B CA 1
ATOM 1560 C C . LEU B 1 53 ? 1.076 -14.227 9.578 1 96.94 53 LEU B C 1
ATOM 1562 O O . LEU B 1 53 ? 0.483 -14.141 8.5 1 96.94 53 LEU B O 1
ATOM 1566 N N . GLU B 1 54 ? 1.378 -13.188 10.273 1 97.75 54 GLU B N 1
ATOM 1567 C CA . GLU B 1 54 ? 1.196 -11.812 9.812 1 97.75 54 GLU B CA 1
ATOM 1568 C C . GLU B 1 54 ? 2.492 -11.016 9.938 1 97.75 54 GLU B C 1
ATOM 1570 O O . GLU B 1 54 ? 3.289 -11.25 10.844 1 97.75 54 GLU B O 1
ATOM 1575 N N . CYS B 1 55 ? 2.693 -10.148 9.023 1 98.69 55 CYS B N 1
ATOM 1576 C CA . CYS B 1 55 ? 3.852 -9.258 8.984 1 98.69 55 CYS B CA 1
ATOM 1577 C C . CYS B 1 55 ? 3.65 -8.062 9.906 1 98.69 55 CYS B C 1
ATOM 1579 O O . CYS B 1 55 ? 2.756 -7.242 9.68 1 98.69 55 CYS B O 1
ATOM 1581 N N . VAL B 1 56 ? 4.535 -7.887 10.945 1 98.62 56 VAL B N 1
ATOM 1582 C CA . VAL B 1 56 ? 4.301 -6.852 11.953 1 98.62 56 VAL B CA 1
ATOM 1583 C C . VAL B 1 56 ? 5.613 -6.141 12.273 1 98.62 56 VAL B C 1
ATOM 1585 O O . VAL B 1 56 ? 6.695 -6.711 12.102 1 98.62 56 VAL B O 1
ATOM 1588 N N . PRO B 1 57 ? 5.52 -4.871 12.766 1 98.62 57 PRO B N 1
ATOM 1589 C CA . PRO B 1 57 ? 6.742 -4.16 13.148 1 98.62 57 PRO B CA 1
ATOM 1590 C C . PRO B 1 57 ? 7.328 -4.668 14.461 1 98.62 57 PRO B C 1
ATOM 1592 O O . PRO B 1 57 ? 6.586 -5 15.391 1 98.62 57 PRO B O 1
ATOM 1595 N N . MET B 1 58 ? 8.57 -4.746 14.5 1 98.38 58 MET B N 1
ATOM 1596 C CA . MET B 1 58 ? 9.289 -5.074 15.727 1 98.38 58 MET B CA 1
ATOM 1597 C C . MET B 1 58 ? 9.859 -3.816 16.375 1 98.38 58 MET B C 1
ATOM 1599 O O . MET B 1 58 ? 10.031 -3.76 17.594 1 98.38 58 MET B O 1
ATOM 1603 N N . ARG B 1 59 ? 10.297 -2.91 15.547 1 98.44 59 ARG B N 1
ATOM 1604 C CA . ARG B 1 59 ? 10.859 -1.635 15.977 1 98.44 59 ARG B CA 1
ATOM 1605 C C . ARG B 1 59 ? 10.297 -0.481 15.156 1 98.44 59 ARG B C 1
ATOM 1607 O O . ARG B 1 59 ? 10.094 -0.617 13.945 1 98.44 59 ARG B O 1
ATOM 1614 N N . THR B 1 60 ? 10.031 0.527 15.859 1 98.62 60 THR B N 1
ATOM 1615 C CA . THR B 1 60 ? 9.516 1.711 15.18 1 98.62 60 THR B CA 1
ATOM 1616 C C . THR B 1 60 ? 10.344 2.943 15.539 1 98.62 60 THR B C 1
ATOM 1618 O O . THR B 1 60 ? 11.117 2.918 16.5 1 98.62 60 THR B O 1
ATOM 1621 N N . ARG B 1 61 ? 10.281 3.936 14.734 1 98.5 61 ARG B N 1
ATOM 1622 C CA . ARG B 1 61 ? 10.898 5.23 14.992 1 98.5 61 ARG B CA 1
ATOM 1623 C C . ARG B 1 61 ? 10 6.371 14.516 1 98.5 61 ARG B C 1
ATOM 1625 O O . ARG B 1 61 ? 9.188 6.188 13.609 1 98.5 61 ARG B O 1
ATOM 1632 N N . SER B 1 62 ? 10.203 7.516 15.148 1 98.69 62 SER B N 1
ATOM 1633 C CA . SER B 1 62 ? 9.422 8.695 14.773 1 98.69 62 SER B CA 1
ATOM 1634 C C . SER B 1 62 ? 10.188 9.562 13.781 1 98.69 62 SER B C 1
ATOM 1636 O O . SER B 1 62 ? 11.406 9.695 13.867 1 98.69 62 SER B O 1
ATOM 1638 N N . VAL B 1 63 ? 9.477 10.117 12.883 1 98.69 63 VAL B N 1
ATOM 1639 C CA . VAL B 1 63 ? 10.008 11.094 11.938 1 98.69 63 VAL B CA 1
ATOM 1640 C C . VAL B 1 63 ? 9.133 12.344 11.93 1 98.69 63 VAL B C 1
ATOM 1642 O O . VAL B 1 63 ? 7.914 12.258 12.07 1 98.69 63 VAL B O 1
ATOM 1645 N N . ILE B 1 64 ? 9.781 13.469 11.805 1 98.75 64 ILE B N 1
ATOM 1646 C CA . ILE B 1 64 ? 9.047 14.727 11.766 1 98.75 64 ILE B CA 1
ATOM 1647 C C . ILE B 1 64 ? 9.086 15.297 10.352 1 98.75 64 ILE B C 1
ATOM 1649 O O . ILE B 1 64 ? 10.148 15.344 9.719 1 98.75 64 ILE B O 1
ATOM 1653 N N . MET B 1 65 ? 7.969 15.719 9.852 1 98.62 65 MET B N 1
A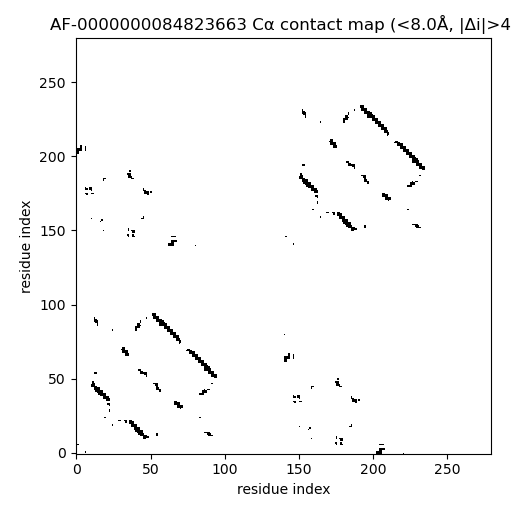TOM 1654 C CA . MET B 1 65 ? 7.844 16.219 8.484 1 98.62 65 MET B CA 1
ATOM 1655 C C . MET B 1 65 ? 7.094 17.547 8.469 1 98.62 65 MET B C 1
ATOM 1657 O O . MET B 1 65 ? 6.188 17.766 9.273 1 98.62 65 MET B O 1
ATOM 1661 N N . GLN B 1 66 ? 7.543 18.406 7.531 1 98.38 66 GLN B N 1
ATOM 1662 C CA . GLN B 1 66 ? 6.82 19.656 7.32 1 98.38 66 GLN B CA 1
ATOM 1663 C C . GLN B 1 66 ? 5.68 19.469 6.324 1 98.38 66 GLN B C 1
ATOM 1665 O O . GLN B 1 66 ? 5.883 18.938 5.238 1 98.38 66 GLN B O 1
ATOM 1670 N N . VAL B 1 67 ? 4.527 19.984 6.734 1 96.5 67 VAL B N 1
ATOM 1671 C CA . VAL B 1 67 ? 3.365 19.984 5.855 1 96.5 67 VAL B CA 1
ATOM 1672 C C . VAL B 1 67 ? 2.658 21.328 5.938 1 96.5 67 VAL B C 1
ATOM 1674 O O . VAL B 1 67 ? 2.98 22.156 6.793 1 96.5 67 VAL B O 1
ATOM 1677 N N . ILE B 1 68 ? 1.765 21.578 4.957 1 93.88 68 ILE B N 1
ATOM 1678 C CA . ILE B 1 68 ? 0.944 22.781 4.973 1 93.88 68 ILE B CA 1
ATOM 1679 C C . ILE B 1 68 ? -0.508 22.406 5.266 1 93.88 68 ILE B C 1
ATOM 1681 O O . ILE B 1 68 ? -1.093 21.562 4.578 1 93.88 68 ILE B O 1
ATOM 1685 N N . ARG B 1 69 ? -0.977 22.984 6.316 1 90.69 69 ARG B N 1
ATOM 1686 C CA . ARG B 1 69 ? -2.402 22.859 6.609 1 90.69 69 ARG B CA 1
ATOM 1687 C C . ARG B 1 69 ? -3.205 23.906 5.836 1 90.69 69 ARG B C 1
ATOM 1689 O O . ARG B 1 69 ? -2.877 25.094 5.855 1 90.69 69 ARG B O 1
ATOM 1696 N N . ILE B 1 70 ? -4.199 23.344 5.164 1 85.94 70 ILE B N 1
ATOM 1697 C CA . ILE B 1 70 ? -5.008 24.234 4.352 1 85.94 70 ILE B CA 1
ATOM 1698 C C . ILE B 1 70 ? -6.434 24.297 4.902 1 85.94 70 ILE B C 1
ATOM 1700 O O . ILE B 1 70 ? -7.059 23.25 5.117 1 85.94 70 ILE B O 1
ATOM 1704 N N . SER B 1 71 ? -6.828 25.438 5.305 1 79.38 71 SER B N 1
ATOM 1705 C CA . SER B 1 71 ? -8.227 25.672 5.652 1 79.38 71 SER B CA 1
ATOM 1706 C C . SER B 1 71 ? -9 26.234 4.461 1 79.38 71 SER B C 1
ATOM 1708 O O . SER B 1 71 ? -8.828 27.391 4.086 1 79.38 71 SER B O 1
ATOM 1710 N N . PRO B 1 72 ? -9.719 25.391 3.863 1 69.25 72 PRO B N 1
ATOM 1711 C CA . PRO B 1 72 ? -10.391 25.859 2.652 1 69.25 72 PRO B CA 1
ATOM 1712 C C . PRO B 1 72 ? -11.297 27.062 2.916 1 69.25 72 PRO B C 1
ATOM 1714 O O . PRO B 1 72 ? -11.391 27.969 2.082 1 69.25 72 PRO B O 1
ATOM 1717 N N . THR B 1 73 ? -11.883 26.984 3.914 1 67.88 73 THR B N 1
ATOM 1718 C CA . THR B 1 73 ? -12.828 28.062 4.215 1 67.88 73 THR B CA 1
ATOM 1719 C C . THR B 1 73 ? -12.102 29.359 4.539 1 67.88 73 THR B C 1
ATOM 1721 O O . THR B 1 73 ? -12.547 30.438 4.141 1 67.88 73 THR B O 1
ATOM 1724 N N . GLU B 1 74 ? -11.023 29.172 5.094 1 65.19 74 GLU B N 1
ATOM 1725 C CA . GLU B 1 74 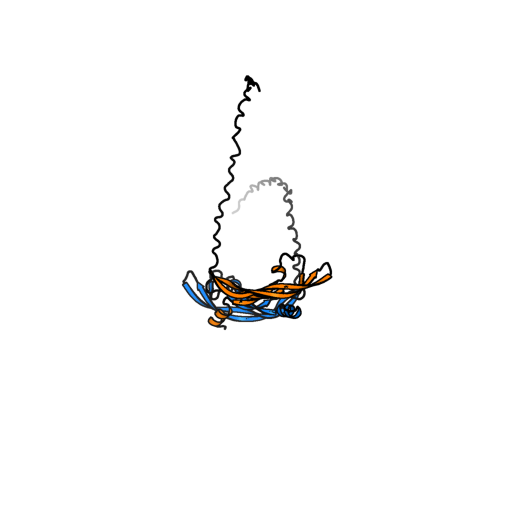? -10.367 30.375 5.609 1 65.19 74 GLU B CA 1
ATOM 1726 C C . GLU B 1 74 ? -9.266 30.844 4.66 1 65.19 74 GLU B C 1
ATOM 1728 O O . GLU B 1 74 ? -8.773 31.969 4.793 1 65.19 74 GLU B O 1
ATOM 1733 N N . GLU B 1 75 ? -9.023 30.109 3.668 1 66.88 75 GLU B N 1
ATOM 1734 C CA . GLU B 1 75 ? -7.949 30.422 2.734 1 66.88 75 GLU B CA 1
ATOM 1735 C C . GLU B 1 75 ? -6.637 30.688 3.471 1 66.88 75 GLU B C 1
ATOM 1737 O O . GLU B 1 75 ? -5.926 31.641 3.164 1 66.88 75 GLU B O 1
ATOM 1742 N N . VAL B 1 76 ? -6.574 30.172 4.637 1 72.06 76 VAL B N 1
ATOM 1743 C CA . VAL B 1 76 ? -5.363 30.297 5.438 1 72.06 76 VAL B CA 1
ATOM 1744 C C . VAL B 1 76 ? -4.531 29.016 5.316 1 72.06 76 VAL B C 1
ATOM 1746 O O . VAL B 1 76 ? -5.078 27.922 5.297 1 72.06 76 VAL B O 1
ATOM 1749 N N . THR B 1 77 ? -3.299 29.266 4.969 1 80.88 77 THR B N 1
ATOM 1750 C CA . THR B 1 77 ? -2.338 28.172 4.957 1 80.88 77 THR B CA 1
ATOM 1751 C C . THR B 1 77 ? -1.366 28.297 6.129 1 80.88 77 THR B C 1
ATOM 1753 O O . THR B 1 77 ? -0.998 29.391 6.527 1 80.88 77 THR B O 1
ATOM 1756 N N . GLN B 1 78 ? -1.201 27.156 6.848 1 88.31 78 GLN B N 1
ATOM 1757 C CA . GLN B 1 78 ? -0.251 27.109 7.953 1 88.31 78 GLN B CA 1
ATOM 1758 C C . GLN B 1 78 ? 0.751 25.969 7.77 1 88.31 78 GLN B C 1
ATOM 1760 O O . GLN B 1 78 ? 0.364 24.828 7.523 1 88.31 78 GLN B O 1
ATOM 1765 N N . GLN B 1 79 ? 1.996 26.391 7.82 1 92.56 79 GLN B N 1
ATOM 1766 C CA . GLN B 1 79 ? 3.023 25.344 7.832 1 92.56 79 GLN B CA 1
ATOM 1767 C C . GLN B 1 79 ? 3.064 24.625 9.172 1 92.56 79 GLN B C 1
ATOM 1769 O O . GLN B 1 79 ? 3.082 25.266 10.227 1 92.56 79 GLN B O 1
ATOM 1774 N N . GLU B 1 80 ? 3.033 23.344 9.078 1 93.12 80 GLU B N 1
ATOM 1775 C CA . GLU B 1 80 ? 2.998 22.531 10.289 1 93.12 80 GLU B CA 1
ATOM 1776 C C . GLU B 1 80 ? 4.047 21.438 10.25 1 93.12 80 GLU B C 1
ATOM 1778 O O . GLU B 1 80 ? 4.332 20.875 9.188 1 93.12 80 GLU B O 1
ATOM 1783 N N . GLU B 1 81 ? 4.621 21.219 11.461 1 96.94 81 GLU B N 1
ATOM 1784 C CA . GLU B 1 81 ? 5.484 20.047 11.625 1 96.94 81 GLU B CA 1
ATOM 1785 C C . GLU B 1 81 ? 4.727 18.891 12.266 1 96.94 81 GLU B C 1
ATOM 1787 O O . GLU B 1 81 ? 4.207 19.016 13.375 1 96.94 81 GLU B O 1
ATOM 1792 N N . MET B 1 82 ? 4.668 17.781 11.57 1 96.19 82 MET B N 1
ATOM 1793 C CA . MET B 1 82 ? 3.912 16.625 12.047 1 96.19 82 MET B CA 1
ATOM 1794 C C . MET B 1 82 ? 4.832 15.445 12.297 1 96.19 82 MET B C 1
ATOM 1796 O O . MET B 1 82 ? 5.852 15.289 11.617 1 96.19 82 MET B O 1
ATOM 1800 N N . THR B 1 83 ? 4.422 14.625 13.273 1 98.19 83 THR B N 1
ATOM 1801 C CA . THR B 1 83 ? 5.195 13.43 13.617 1 98.19 83 THR B CA 1
ATOM 1802 C C . THR B 1 83 ? 4.543 12.18 13.039 1 98.19 83 THR B C 1
ATOM 1804 O O . THR B 1 83 ? 3.334 11.977 13.18 1 98.19 83 THR B O 1
ATOM 1807 N N . PHE B 1 84 ? 5.344 11.367 12.375 1 98.56 84 PHE B N 1
ATOM 1808 C CA . PHE B 1 84 ? 4.875 10.102 11.828 1 98.56 84 PHE B CA 1
ATOM 1809 C C . PHE B 1 84 ? 5.727 8.945 12.336 1 98.56 84 PHE B C 1
ATOM 1811 O O . PHE B 1 84 ? 6.824 9.156 12.859 1 98.56 84 PHE B O 1
ATOM 1818 N N . THR B 1 85 ? 5.168 7.773 12.164 1 98.69 85 THR B N 1
ATOM 1819 C CA . THR B 1 85 ? 5.855 6.574 12.633 1 98.69 85 THR B CA 1
ATOM 1820 C C . THR B 1 85 ? 6.371 5.754 11.453 1 98.69 85 THR B C 1
ATOM 1822 O O . THR B 1 85 ? 5.617 5.449 10.523 1 98.69 85 THR B O 1
ATOM 1825 N N . GLU B 1 86 ? 7.668 5.461 11.547 1 98.81 86 GLU B N 1
ATOM 1826 C CA . GLU B 1 86 ? 8.25 4.523 10.594 1 98.81 86 GLU B CA 1
ATOM 1827 C C . GLU B 1 86 ? 8.594 3.195 11.266 1 98.81 86 GLU B C 1
ATOM 1829 O O . GLU B 1 86 ? 8.852 3.15 12.469 1 98.81 86 GLU B O 1
ATOM 1834 N N . HIS B 1 87 ? 8.484 2.168 10.492 1 98.81 87 HIS B N 1
ATOM 1835 C CA . HIS B 1 87 ? 8.852 0.834 10.953 1 98.81 87 HIS B CA 1
ATOM 1836 C C . HIS B 1 87 ? 10.281 0.487 10.547 1 98.81 87 HIS B C 1
ATOM 1838 O O . HIS B 1 87 ? 10.625 0.522 9.359 1 98.81 87 HIS B O 1
ATOM 1844 N N . SER B 1 88 ? 11.102 0.099 11.484 1 98.38 88 SER B N 1
ATOM 1845 C CA . SER B 1 88 ? 12.523 -0.1 11.203 1 98.38 88 SER B CA 1
ATOM 1846 C C . SER B 1 88 ? 12.836 -1.569 10.945 1 98.38 88 SER B C 1
ATOM 1848 O O . SER B 1 88 ? 13.805 -1.891 10.25 1 98.38 88 SER B O 1
ATOM 1850 N N . ASN B 1 89 ? 12.055 -2.402 11.672 1 98.31 89 ASN B N 1
ATOM 1851 C CA . ASN B 1 89 ? 12.188 -3.848 11.523 1 98.31 89 ASN B CA 1
ATOM 1852 C C . ASN B 1 89 ? 10.828 -4.543 11.57 1 98.31 89 ASN B C 1
ATOM 1854 O O . ASN B 1 89 ? 9.906 -4.078 12.242 1 98.31 89 ASN B O 1
ATOM 1858 N N . CYS B 1 90 ? 10.781 -5.555 10.781 1 98.81 90 CYS B N 1
ATOM 1859 C CA . CYS B 1 90 ? 9.531 -6.297 10.695 1 98.81 90 CYS B CA 1
ATOM 1860 C C . CYS B 1 90 ? 9.758 -7.781 10.945 1 98.81 90 CYS B C 1
ATOM 1862 O O . CYS B 1 90 ? 10.883 -8.273 10.82 1 98.81 90 CYS B O 1
ATOM 1864 N N . TRP B 1 91 ? 8.695 -8.414 11.336 1 98.25 91 TRP B N 1
ATOM 1865 C CA . TRP B 1 91 ? 8.789 -9.852 11.539 1 98.25 91 TRP B CA 1
ATOM 1866 C C . TRP B 1 91 ? 7.418 -10.516 11.383 1 98.25 91 TRP B C 1
ATOM 1868 O O . TRP B 1 91 ? 6.387 -9.844 11.445 1 98.25 91 TRP B O 1
ATOM 1878 N N . CYS B 1 92 ? 7.449 -11.828 11.023 1 98.44 92 CYS B N 1
ATOM 1879 C CA . CYS B 1 92 ? 6.238 -12.633 10.891 1 98.44 92 CYS B CA 1
ATOM 1880 C C . CYS B 1 92 ? 5.887 -13.305 12.211 1 98.44 92 CYS B C 1
ATOM 1882 O O . CYS B 1 92 ? 6.684 -14.078 12.75 1 98.44 92 CYS B O 1
ATOM 1884 N N . ARG B 1 93 ? 4.781 -13 12.664 1 97.56 93 ARG B N 1
ATOM 1885 C CA . ARG B 1 93 ? 4.309 -13.586 13.914 1 97.56 93 ARG B CA 1
ATOM 1886 C C . ARG B 1 93 ? 2.947 -14.25 13.727 1 97.56 93 ARG B C 1
ATOM 1888 O O . ARG B 1 93 ? 2.201 -13.898 12.812 1 97.56 93 ARG B O 1
ATOM 1895 N N . PRO B 1 94 ? 2.625 -15.266 14.57 1 95.94 94 PRO B N 1
ATOM 1896 C CA . PRO B 1 94 ? 1.305 -15.891 14.445 1 95.94 94 PRO B CA 1
ATOM 1897 C C . PRO B 1 94 ? 0.162 -14.891 14.617 1 95.94 94 PRO B C 1
ATOM 1899 O O . PRO B 1 94 ? 0.226 -14.016 15.484 1 95.94 94 PRO B O 1
ATOM 1902 N N . LYS B 1 95 ? -0.79 -15.062 13.75 1 93.75 95 LYS B N 1
ATOM 1903 C CA . LYS B 1 95 ? -1.979 -14.227 13.875 1 93.75 95 LYS B CA 1
ATOM 1904 C C . LYS B 1 95 ? -2.762 -14.57 15.141 1 93.75 95 LYS B C 1
ATOM 1906 O O . LYS B 1 95 ? -2.875 -15.742 15.508 1 93.75 95 LYS B O 1
ATOM 1911 N N . ARG B 1 96 ? -3.145 -13.555 15.906 1 83.06 96 ARG B N 1
ATOM 1912 C CA . ARG B 1 96 ? -3.92 -13.781 17.125 1 83.06 96 ARG B CA 1
ATOM 1913 C C . ARG B 1 96 ? -5.305 -14.328 16.797 1 83.06 96 ARG B C 1
ATOM 1915 O O . ARG B 1 96 ? -5.965 -13.852 15.875 1 83.06 96 ARG B O 1
ATOM 1922 N N . LYS B 1 97 ? -5.57 -15.555 17.203 1 70.25 97 LYS B N 1
ATOM 1923 C CA . LYS B 1 97 ? -6.914 -16.109 17.078 1 70.25 97 LYS B CA 1
ATOM 1924 C C . LYS B 1 97 ? -7.949 -15.203 17.719 1 70.25 97 LYS B C 1
ATOM 1926 O O . LYS B 1 97 ? -7.77 -14.758 18.859 1 70.25 97 LYS B O 1
ATOM 1931 N N . ARG B 1 98 ? -8.422 -14.289 17.047 1 55.25 98 ARG B N 1
ATOM 1932 C CA . ARG B 1 98 ? -9.539 -13.664 17.75 1 55.25 98 ARG B CA 1
ATOM 1933 C C . ARG B 1 98 ? -10.43 -14.719 18.391 1 55.25 98 ARG B C 1
ATOM 1935 O O . ARG B 1 98 ? -10.828 -15.688 17.75 1 55.25 98 ARG B O 1
ATOM 1942 N N . LEU B 1 99 ? -10.164 -15.109 19.562 1 48.34 99 LEU B N 1
ATOM 1943 C CA . LEU B 1 99 ? -11.203 -15.883 20.234 1 48.34 99 LEU B CA 1
ATOM 1944 C C . LEU B 1 99 ? -12.586 -15.484 19.719 1 48.34 99 LEU B C 1
ATOM 1946 O O . LEU B 1 99 ? -12.93 -14.305 19.719 1 48.34 99 LEU B O 1
ATOM 1950 N N . LYS B 1 100 ? -13.094 -16.172 18.75 1 44.38 100 LYS B N 1
ATOM 1951 C CA . LYS B 1 100 ? -14.539 -16.031 18.609 1 44.38 100 LYS B CA 1
ATOM 1952 C C . LYS B 1 100 ? -15.195 -15.773 19.969 1 44.38 100 LYS B C 1
ATOM 1954 O O . LYS B 1 100 ? -15.141 -16.625 20.859 1 44.38 100 LYS B O 1
ATOM 1959 N N . SER B 1 101 ? -15.109 -14.664 20.547 1 39.44 101 SER B N 1
ATOM 1960 C CA . SER B 1 101 ? -16 -14.469 21.688 1 39.44 101 SER B CA 1
ATOM 1961 C C . SER B 1 101 ? -17.312 -15.219 21.5 1 39.44 101 SER B C 1
ATOM 1963 O O . SER B 1 101 ? -17.922 -15.172 20.422 1 39.44 101 SER B O 1
ATOM 1965 N N . GLU B 1 102 ? -17.547 -16.406 22.078 1 36.56 102 GLU B N 1
ATOM 1966 C CA . GLU B 1 102 ? -18.875 -16.953 22.297 1 36.56 102 GLU B CA 1
ATOM 1967 C C . GLU B 1 102 ? -19.938 -15.859 22.328 1 36.56 102 GLU B C 1
ATOM 1969 O O . GLU B 1 102 ? -19.859 -14.938 23.156 1 36.56 102 GLU B O 1
ATOM 1974 N N . ARG B 1 103 ? -20.5 -15.422 21.219 1 34.81 103 ARG B N 1
ATOM 1975 C CA . ARG B 1 103 ? -21.781 -14.742 21.328 1 34.81 103 ARG B CA 1
ATOM 1976 C C . ARG B 1 103 ? -22.594 -15.273 22.5 1 34.81 103 ARG B C 1
ATOM 1978 O O . ARG B 1 103 ? -23.125 -16.375 22.453 1 34.81 103 ARG B O 1
ATOM 1985 N N . ARG B 1 104 ? -22.078 -15.266 23.688 1 32.94 104 ARG B N 1
ATOM 1986 C CA . ARG B 1 104 ? -23 -15.492 24.781 1 32.94 104 ARG B CA 1
ATOM 1987 C C . ARG B 1 104 ? -24.344 -14.805 24.516 1 32.94 104 ARG B C 1
ATOM 1989 O O . ARG B 1 104 ? -24.375 -13.609 24.203 1 32.94 104 ARG B O 1
ATOM 1996 N N . SER B 1 105 ? -25.234 -15.633 23.938 1 35 105 SER B N 1
ATOM 1997 C CA . SER B 1 105 ? -26.656 -15.344 23.812 1 35 105 SER B CA 1
ATOM 1998 C C . SER B 1 105 ? -27.125 -14.391 24.906 1 35 105 SER B C 1
ATOM 2000 O O . SER B 1 105 ? -26.766 -14.562 26.078 1 35 105 SER B O 1
ATOM 2002 N N . LYS B 1 106 ? -27.219 -13.141 24.609 1 32.94 106 LYS B N 1
ATOM 2003 C CA . LYS B 1 106 ? -27.922 -12.258 25.547 1 32.94 106 LYS B CA 1
ATOM 2004 C C . LYS B 1 106 ? -29.016 -13 26.297 1 32.94 106 LYS B C 1
ATOM 2006 O O . LYS B 1 106 ? -29.812 -13.734 25.688 1 32.94 106 LYS B O 1
ATOM 2011 N N . PRO B 1 107 ? -28.844 -13.336 27.609 1 34.03 107 PRO B N 1
ATOM 2012 C CA . PRO B 1 107 ? -29.938 -13.938 28.391 1 34.03 107 PRO B CA 1
ATOM 2013 C C . PRO B 1 107 ? -31.281 -13.305 28.078 1 34.03 107 PRO B C 1
ATOM 2015 O O . PRO B 1 107 ? -31.375 -12.094 27.859 1 34.03 107 PRO B O 1
ATOM 2018 N N . THR B 1 108 ? -32.219 -13.953 27.375 1 32.41 108 THR B N 1
ATOM 2019 C CA . THR B 1 108 ? -33.625 -13.633 27.266 1 32.41 108 THR B CA 1
ATOM 2020 C C . THR B 1 108 ? -34.188 -13.117 28.578 1 32.41 108 THR B C 1
ATOM 2022 O O . THR B 1 108 ? -34.125 -13.812 29.609 1 32.41 108 THR B O 1
ATOM 2025 N N . GLN B 1 109 ? -33.969 -11.805 28.922 1 28.02 109 GLN B N 1
ATOM 2026 C CA . GLN B 1 109 ? -34.562 -11.117 30.062 1 28.02 109 GLN B CA 1
ATOM 2027 C C . GLN B 1 109 ? -36 -11.578 30.281 1 28.02 109 GLN B C 1
ATOM 2029 O O . GLN B 1 109 ? -36.875 -11.32 29.453 1 28.02 109 GLN B O 1
ATOM 2034 N N . GLN B 1 110 ? -36.281 -12.812 30.766 1 27.88 110 GLN B N 1
ATOM 2035 C CA . GLN B 1 110 ? -37.562 -13.367 31.203 1 27.88 110 GLN B CA 1
ATOM 2036 C C . GLN B 1 110 ? -38.344 -12.328 31.984 1 27.88 110 GLN B C 1
ATOM 2038 O O . GLN B 1 110 ? -37.781 -11.492 32.688 1 27.88 110 GLN B O 1
ATOM 2043 N N . ARG B 1 111 ? -39.781 -12.25 31.891 1 29.38 111 ARG B N 1
ATOM 2044 C CA . ARG B 1 111 ? -41.062 -11.617 32.219 1 29.38 111 ARG B CA 1
ATOM 2045 C C . ARG B 1 111 ? -41.25 -11.547 33.719 1 29.38 111 ARG B C 1
ATOM 2047 O O . ARG B 1 111 ? -42.406 -11.359 34.188 1 29.38 111 ARG B O 1
ATOM 2054 N N . ARG B 1 112 ? -40.219 -11.797 34.594 1 26.66 112 ARG B N 1
ATOM 2055 C CA . ARG B 1 112 ? -40.719 -12.07 35.938 1 26.66 112 ARG B CA 1
ATOM 2056 C C . ARG B 1 112 ? -41.375 -10.828 36.531 1 26.66 112 ARG B C 1
ATOM 2058 O O . ARG B 1 112 ? -40.75 -10.117 37.344 1 26.66 112 ARG B O 1
ATOM 2065 N N . ALA B 1 113 ? -41.812 -9.859 35.812 1 28.41 113 ALA B N 1
ATOM 2066 C CA . ALA B 1 113 ? -42.219 -8.648 36.5 1 28.41 113 ALA B CA 1
ATOM 2067 C C . ALA B 1 113 ? -43.219 -8.969 37.594 1 28.41 113 ALA B C 1
ATOM 2069 O O . ALA B 1 113 ? -43.625 -8.086 38.375 1 28.41 113 ALA B O 1
ATOM 2070 N N . LYS B 1 114 ? -43.938 -10.125 37.5 1 25.41 114 LYS B N 1
ATOM 2071 C CA . LYS B 1 114 ? -45.281 -9.938 38 1 25.41 114 LYS B CA 1
ATOM 2072 C C . LYS B 1 114 ? -45.281 -9.641 39.5 1 25.41 114 LYS B C 1
ATOM 2074 O O . LYS B 1 114 ? -45.969 -8.727 39.969 1 25.41 114 LYS B O 1
ATOM 2079 N N . GLU B 1 115 ? -45.156 -10.703 40.406 1 26.38 115 GLU B N 1
ATOM 2080 C CA . GLU B 1 115 ? -46.188 -11.031 41.375 1 26.38 115 GLU B CA 1
ATOM 2081 C C . GLU B 1 115 ? -45.938 -10.312 42.688 1 26.38 115 GLU B C 1
ATOM 2083 O O . GLU B 1 115 ? -46.781 -10.398 43.625 1 26.38 115 GLU B O 1
ATOM 2088 N N . MET B 1 116 ? -44.75 -9.773 43.094 1 26.73 116 MET B N 1
ATOM 2089 C CA . MET B 1 116 ? -44.594 -9.859 44.531 1 26.73 116 MET B CA 1
ATOM 2090 C C . MET B 1 116 ? -45.406 -8.805 45.25 1 26.73 116 MET B C 1
ATOM 2092 O O . MET B 1 116 ? -45.031 -7.645 45.344 1 26.73 116 MET B O 1
ATOM 2096 N N . VAL B 1 117 ? -46.625 -8.594 45.094 1 27.09 117 VAL B N 1
ATOM 2097 C CA . VAL B 1 117 ? -47.375 -7.551 45.75 1 27.09 117 VAL B CA 1
ATOM 2098 C C . VAL B 1 117 ? -47.406 -7.805 47.25 1 27.09 117 VAL B C 1
ATOM 2100 O O . VAL B 1 117 ? -48.031 -8.742 47.75 1 27.09 117 VAL B O 1
ATOM 2103 N N . GLU B 1 118 ? -46.188 -7.898 48.031 1 28.14 118 GLU B N 1
ATOM 2104 C CA . GLU B 1 118 ? -46.188 -8.242 49.438 1 28.14 118 GLU B CA 1
ATOM 2105 C C . GLU B 1 118 ? -47.125 -7.32 50.219 1 28.14 118 GLU B C 1
ATOM 2107 O O . GLU B 1 118 ? -47.156 -6.113 50 1 28.14 118 GLU B O 1
ATOM 2112 N N . GLN B 1 119 ? -48 -7.855 51.094 1 25.81 119 GLN B N 1
ATOM 2113 C CA . GLN B 1 119 ? -49.094 -7.535 52.031 1 25.81 119 GLN B CA 1
ATOM 2114 C C . GLN B 1 119 ? -48.562 -6.688 53.188 1 25.81 119 GLN B C 1
ATOM 2116 O O . GLN B 1 119 ? -47.594 -7.055 53.844 1 25.81 119 GLN B O 1
ATOM 2121 N N . ALA B 1 120 ? -48.625 -5.352 53.219 1 31.91 120 ALA B N 1
ATOM 2122 C CA . ALA B 1 120 ? -48.25 -4.32 54.188 1 31.91 120 ALA B CA 1
ATOM 2123 C C . ALA B 1 120 ? -48.812 -4.633 55.562 1 31.91 120 ALA B C 1
ATOM 2125 O O . ALA B 1 120 ? -50.031 -4.824 55.719 1 31.91 120 ALA B O 1
ATOM 2126 N N . PRO B 1 121 ? -48.094 -5.312 56.5 1 35.03 121 PRO B N 1
ATOM 2127 C CA . PRO B 1 121 ? -48.688 -5.672 57.781 1 35.03 121 PRO B CA 1
ATOM 2128 C C . PRO B 1 121 ? -49.219 -4.457 58.531 1 35.03 121 PRO B C 1
ATOM 2130 O O . PRO B 1 121 ? -48.781 -3.332 58.281 1 35.03 121 PRO B O 1
ATOM 2133 N N . PRO B 1 122 ? -50.188 -4.449 59.406 1 35 122 PRO B N 1
ATOM 2134 C CA . PRO B 1 122 ? -51.062 -3.453 60.062 1 35 122 PRO B CA 1
ATOM 2135 C C . PRO B 1 122 ? -50.312 -2.65 61.125 1 35 122 PRO B C 1
ATOM 2137 O O . PRO B 1 122 ? -49.312 -3.113 61.656 1 35 122 PRO B O 1
ATOM 2140 N N . PRO B 1 123 ? -50.312 -1.353 61.219 1 34.5 123 PRO B N 1
ATOM 2141 C CA . PRO B 1 123 ? -49.656 -0.296 62 1 34.5 123 PRO B CA 1
ATOM 2142 C C . PRO B 1 123 ? -49.844 -0.476 63.5 1 34.5 123 PRO B C 1
ATOM 2144 O O . PRO B 1 123 ? -50.969 -0.509 64 1 34.5 123 PRO B O 1
ATOM 2147 N N . HIS B 1 124 ? -49.219 -1.451 64.25 1 28.92 124 HIS B N 1
ATOM 2148 C CA . HIS B 1 124 ? -49.562 -1.649 65.625 1 28.92 124 HIS B CA 1
ATOM 2149 C C . HIS B 1 124 ? -49.25 -0.412 66.438 1 28.92 124 HIS B C 1
ATOM 2151 O O . HIS B 1 124 ? -48.312 0.335 66.125 1 28.92 124 HIS B O 1
ATOM 2157 N N . HIS B 1 125 ? -50.062 0.101 67.438 1 29.44 125 HIS B N 1
ATOM 2158 C CA . HIS B 1 125 ? -50.406 1.187 68.375 1 29.44 125 HIS B CA 1
ATOM 2159 C C . HIS B 1 125 ? -49.438 1.212 69.562 1 29.44 125 HIS B C 1
ATOM 2161 O O . HIS B 1 125 ? -49.438 0.274 70.375 1 29.44 125 HIS B O 1
ATOM 2167 N N . ARG B 1 126 ? -48.062 1.552 69.312 1 26.16 126 ARG B N 1
ATOM 2168 C CA . ARG B 1 126 ? -47.188 1.415 70.5 1 26.16 126 ARG B CA 1
ATOM 2169 C C . ARG B 1 126 ? -47.562 2.393 71.562 1 26.16 126 ARG B C 1
ATOM 2171 O O . ARG B 1 126 ? -47.781 3.582 71.312 1 26.16 126 ARG B O 1
ATOM 2178 N N . HIS B 1 127 ? -48.062 1.98 72.75 1 26.84 127 HIS B N 1
ATOM 2179 C CA . HIS B 1 127 ? -48.469 2.607 74 1 26.84 127 HIS B CA 1
ATOM 2180 C C . HIS B 1 127 ? -47.25 3.137 74.75 1 26.84 127 HIS B C 1
ATOM 2182 O O . HIS B 1 127 ? -46.25 2.43 74.938 1 26.84 127 HIS B O 1
ATOM 2188 N N . GLY B 1 128 ? -46.812 4.496 74.75 1 25.16 128 GLY B N 1
ATOM 2189 C CA . GLY B 1 128 ? -45.781 5.344 75.25 1 25.16 128 GLY B CA 1
ATOM 2190 C C . GLY B 1 128 ? -45.75 5.352 76.812 1 25.16 128 GLY B C 1
ATOM 2191 O O . GLY B 1 128 ? -45.094 6.219 77.375 1 25.16 128 GLY B O 1
ATOM 2192 N N . THR B 1 129 ? -45.812 4.383 77.625 1 24 129 THR B N 1
ATOM 2193 C CA . THR B 1 129 ? -46.062 4.676 79.062 1 24 129 THR B CA 1
ATOM 2194 C C . THR B 1 129 ? -44.812 5.262 79.688 1 24 129 THR B C 1
ATOM 2196 O O . THR B 1 129 ? -44.906 6.234 80.438 1 24 129 THR B O 1
ATOM 2199 N N . GLN B 1 130 ? -43.594 4.605 79.875 1 23.53 130 GLN B N 1
ATOM 2200 C CA . GLN B 1 130 ? -43.219 4.277 81.25 1 23.53 130 GLN B CA 1
ATOM 2201 C C . GLN B 1 130 ? -42.562 5.465 81.938 1 23.53 130 GLN B C 1
ATOM 2203 O O . GLN B 1 130 ? -42.188 6.434 81.312 1 23.53 130 GLN B O 1
ATOM 2208 N N . ARG B 1 131 ? -41.344 5.211 82.812 1 24.73 131 ARG B N 1
ATOM 2209 C CA . ARG B 1 131 ? -41 5.191 84.25 1 24.73 131 ARG B CA 1
ATOM 2210 C C . ARG B 1 131 ? -40.188 6.422 84.625 1 24.73 131 ARG B C 1
ATOM 2212 O O . ARG B 1 131 ? -39.594 7.062 83.812 1 24.73 131 ARG B O 1
ATOM 2219 N N . ARG B 1 132 ? -39.75 6.559 86.062 1 26.81 132 ARG B N 1
ATOM 2220 C CA . ARG B 1 132 ? -39.594 7.227 87.375 1 26.81 132 ARG B CA 1
ATOM 2221 C C . ARG B 1 132 ? -38.156 7.656 87.562 1 26.81 132 ARG B C 1
ATOM 2223 O O . ARG B 1 132 ? -37.281 6.816 87.688 1 26.81 132 ARG B O 1
ATOM 2230 N N . LYS B 1 133 ? -37.594 8.75 86.938 1 26.77 133 LYS B N 1
ATOM 2231 C CA . LYS B 1 133 ? -36.219 9.172 87.188 1 26.77 133 LYS B CA 1
ATOM 2232 C C . LYS B 1 133 ? -36.031 9.656 88.625 1 26.77 133 LYS B C 1
ATOM 2234 O O . LYS B 1 133 ? -36.656 10.625 89.062 1 26.77 133 LYS B O 1
ATOM 2239 N N . SER B 1 134 ? -35.719 8.82 89.625 1 26.83 134 SER B N 1
ATOM 2240 C CA . SER B 1 134 ? -35.438 9.141 91.062 1 26.83 134 SER B CA 1
ATOM 2241 C C . SER B 1 134 ? -34.125 9.898 91.188 1 26.83 134 SER B C 1
ATOM 2243 O O . SER B 1 134 ? -33.062 9.359 90.875 1 26.83 134 SER B O 1
ATOM 2245 N N . LYS B 1 135 ? -33.938 11.188 90.875 1 29.17 135 LYS B N 1
ATOM 2246 C CA . LYS B 1 135 ? -32.75 12.023 91.062 1 29.17 135 LYS B CA 1
ATOM 2247 C C . LYS B 1 135 ? -32.469 12.25 92.562 1 29.17 135 LYS B C 1
ATOM 2249 O O . LYS B 1 135 ? -33.125 13.031 93.188 1 29.17 135 LYS B O 1
ATOM 2254 N N . ARG B 1 136 ? -32.156 11.312 93.5 1 25.03 136 ARG B N 1
ATOM 2255 C CA . ARG B 1 136 ? -31.953 11.609 94.875 1 25.03 136 ARG B CA 1
ATOM 2256 C C . ARG B 1 136 ? -30.734 12.508 95.125 1 25.03 136 ARG B C 1
ATOM 2258 O O . ARG B 1 136 ? -30.781 13.484 95.875 1 25.03 136 ARG B O 1
ATOM 2265 N N . ARG B 1 137 ? -29.438 12.008 95 1 29.59 137 ARG B N 1
ATOM 2266 C CA . ARG B 1 137 ? -28.625 12.047 96.25 1 29.59 137 ARG B CA 1
ATOM 2267 C C . ARG B 1 137 ? -28.172 13.469 96.562 1 29.59 137 ARG B C 1
ATOM 2269 O O . ARG B 1 137 ? -28.141 14.328 95.688 1 29.59 137 ARG B O 1
ATOM 2276 N N . ASN B 1 138 ? -27.01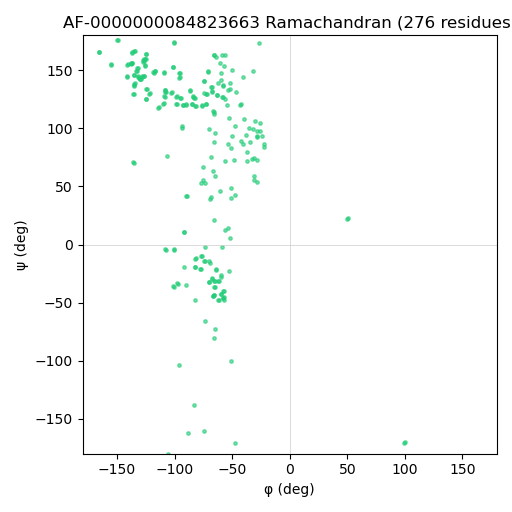6 13.57 97.5 1 27.5 138 ASN B N 1
ATOM 2277 C CA . ASN B 1 138 ? -26.531 14.148 98.75 1 27.5 138 ASN B CA 1
ATOM 2278 C C . ASN B 1 138 ? -25.906 15.523 98.562 1 27.5 138 ASN B C 1
ATOM 2280 O O . ASN B 1 138 ? -25.54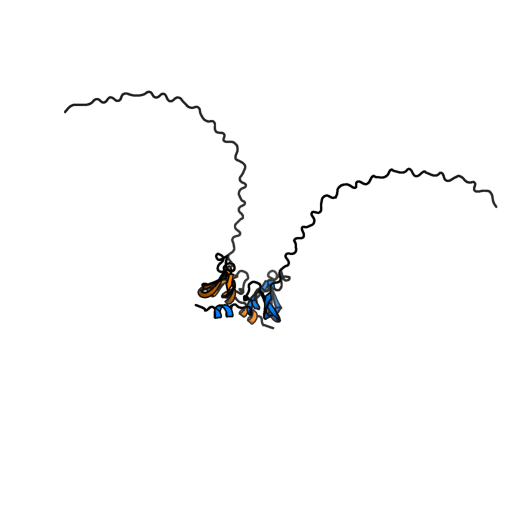7 15.875 97.438 1 27.5 138 ASN B O 1
ATOM 2284 N N . GLU B 1 139 ? -24.953 16.062 99.75 1 30.86 139 GLU B N 1
ATOM 2285 C CA . GLU B 1 139 ? -24.625 17.078 100.75 1 30.86 139 GLU B CA 1
ATOM 2286 C C . GLU B 1 139 ? -23.578 18.047 100.188 1 30.86 139 GLU B C 1
ATOM 2288 O O . GLU B 1 139 ? -23.75 19.266 100.312 1 30.86 139 GLU B O 1
ATOM 2293 N N . ASN B 1 140 ? -22.016 17.906 100.688 1 26.12 140 ASN B N 1
ATOM 2294 C CA . ASN B 1 140 ? -21.172 19.047 101 1 26.12 140 ASN B CA 1
ATOM 2295 C C . ASN B 1 140 ? -20.844 19.906 99.812 1 26.12 140 ASN B C 1
ATOM 2297 O O . ASN B 1 140 ? -20.578 19.375 98.688 1 26.12 140 ASN B O 1
#

Secondary structure (DSSP, 8-state):
-B-HHHHHHHHBSEEEEEEEEHHHH-GGGTT-EEESSEEEEEEEESB-SSTTEEEEEEEEEEEEEEEEEEETTTTEEEEEEEEEEEEEEEEEEE----------------STT---------------------------/-B-HHHHHHHHBSEEEEEEEEHHHH-GGGTT-EEESSEEEEEEEESB-SSTTEEEEEEEEEEEEEEEEEEETTTTEEEEEEEEEEEEEEEEEEE-----------------TTS--------------------------

Sequence (280 aa):
VMPFEEVWNRSYCRSIETLVEVTGEYPAESAHVFSPSCVSLRRCNGCCGDEKLECVPMRTRSVIMQVIRISPTEEVTQQEEMTFTEHSNCWCRPKRKRLKSERRSKPTQQRRAKEMVEQAPPPHHRHGTQRRKSKRRNENVMPFEEVWNRSYCRSIETLVEVTGEYPAESAHVFSPSCVSLRRCNGCCGDEKLECVPMRTRSVIMQVIRISPTEEVTQQEEMTFTEHSNCWCRPKRKRLKSERRSKPTQQRRAKEMVEQAPPPHHRHGTQRRKSKRRNEN

Foldseek 3Di:
DQDPVRVPVVQAWWWDWDKAAPCVVPVVVPQKAKVVRIDIATDIHGDHPDPQKDKHAPDKDKDKDWIWIARPVVRDIDIDIDIDMHGDTIDIDGDPPPPPPPPPPPPPPDPVVDDPPPDPPDPDDPDPDDPDDDDPDDDD/DDDPVRVPVVQAWWWDWDKAAPCVVPVVVPQKAKVVRIDIATDIHGDHPDPQKDKHAPDKDKDKDWIWIARPVVRDIDIDIDIDMHGDTIDIDGDDPPPPPPPPPPPPPDPPPDDCPDDDDDDDDPDPDDDDPCPDDDDD

Radius of gyration: 41.44 Å; Cα contacts (8 Å, |Δi|>4): 476; chains: 2; bounding box: 100×75×163 Å